Protein AF-A0A183GHA7-F1 (afdb_monomer_lite)

Structure (mmCIF, N/CA/C/O backbone):
data_AF-A0A183GHA7-F1
#
_entry.id   AF-A0A183GHA7-F1
#
loop_
_atom_site.group_PDB
_atom_site.id
_atom_site.type_symbol
_atom_site.label_atom_id
_atom_site.label_alt_id
_atom_site.label_comp_id
_atom_site.label_asym_id
_atom_site.label_entity_id
_atom_site.label_seq_id
_atom_site.pdbx_PDB_ins_code
_atom_site.Cartn_x
_atom_site.Cartn_y
_atom_site.Cartn_z
_atom_site.occupancy
_atom_site.B_iso_or_equiv
_atom_site.auth_seq_id
_atom_site.auth_comp_id
_atom_site.auth_asym_id
_atom_site.auth_atom_id
_atom_site.pdbx_PDB_model_num
ATOM 1 N N . MET A 1 1 ? 22.225 11.022 0.324 1.00 29.55 1 MET A N 1
ATOM 2 C CA . MET A 1 1 ? 21.666 10.322 -0.852 1.00 29.55 1 MET A CA 1
ATOM 3 C C . MET A 1 1 ? 20.162 10.207 -0.678 1.00 29.55 1 MET A C 1
ATOM 5 O O . MET A 1 1 ? 19.724 9.489 0.216 1.00 29.55 1 MET A O 1
ATOM 9 N N . SER A 1 2 ? 19.392 10.961 -1.467 1.00 39.44 2 SER A N 1
ATOM 10 C CA . SER A 1 2 ? 17.965 10.680 -1.672 1.00 39.44 2 SER A CA 1
ATOM 11 C C . SER A 1 2 ? 17.873 9.242 -2.184 1.00 39.44 2 SER A C 1
ATOM 13 O O . SER A 1 2 ? 18.475 8.928 -3.210 1.00 39.44 2 SER A O 1
ATOM 15 N N . ARG A 1 3 ? 17.261 8.328 -1.424 1.00 60.47 3 ARG A N 1
ATOM 16 C CA . ARG A 1 3 ? 17.029 6.968 -1.920 1.00 60.47 3 ARG A CA 1
ATOM 17 C C . ARG A 1 3 ? 15.854 7.067 -2.882 1.00 60.47 3 ARG A C 1
ATOM 19 O O . ARG A 1 3 ? 14.726 7.249 -2.432 1.00 60.47 3 ARG A O 1
ATOM 26 N N . ALA A 1 4 ? 16.143 7.017 -4.179 1.00 73.19 4 ALA A N 1
ATOM 27 C CA . ALA A 1 4 ? 15.114 6.910 -5.200 1.00 73.19 4 ALA A CA 1
ATOM 28 C C . ALA A 1 4 ? 14.209 5.703 -4.900 1.00 73.19 4 ALA A C 1
ATOM 30 O O . ALA A 1 4 ? 14.679 4.673 -4.406 1.00 73.19 4 ALA A O 1
ATOM 31 N N . VAL A 1 5 ? 12.915 5.833 -5.178 1.00 81.94 5 VAL A N 1
ATOM 32 C CA . VAL A 1 5 ? 11.964 4.725 -5.076 1.00 81.94 5 VAL A CA 1
ATOM 33 C C . VAL A 1 5 ? 12.335 3.664 -6.101 1.00 81.94 5 VAL A C 1
ATOM 35 O O . VAL A 1 5 ? 12.443 3.947 -7.290 1.00 81.94 5 VAL A O 1
ATOM 38 N N . ASN A 1 6 ? 12.531 2.434 -5.639 1.00 88.12 6 ASN A N 1
ATOM 39 C CA . ASN A 1 6 ? 12.797 1.297 -6.505 1.00 88.12 6 ASN A CA 1
ATOM 40 C C . ASN A 1 6 ? 11.478 0.604 -6.871 1.00 88.12 6 ASN A C 1
ATOM 42 O O . ASN A 1 6 ? 10.935 -0.155 -6.065 1.00 88.12 6 ASN A O 1
ATOM 46 N N . CYS A 1 7 ? 10.977 0.847 -8.085 1.00 89.69 7 CYS A N 1
ATOM 47 C CA . CYS A 1 7 ? 9.709 0.285 -8.556 1.00 89.69 7 CYS A CA 1
ATOM 48 C C . CYS A 1 7 ? 9.769 -1.242 -8.742 1.00 89.69 7 CYS A C 1
ATOM 50 O O . CYS A 1 7 ? 8.772 -1.919 -8.502 1.00 89.69 7 CYS A O 1
ATOM 52 N N . ALA A 1 8 ? 10.936 -1.811 -9.071 1.00 90.19 8 ALA A N 1
ATOM 53 C CA . ALA A 1 8 ? 11.118 -3.266 -9.110 1.00 90.19 8 ALA A CA 1
ATOM 54 C C . ALA A 1 8 ? 11.034 -3.880 -7.701 1.00 90.19 8 ALA A C 1
ATOM 56 O O . ALA A 1 8 ? 10.485 -4.965 -7.512 1.00 90.19 8 ALA A O 1
ATOM 57 N N . GLY A 1 9 ? 11.535 -3.158 -6.692 1.00 90.12 9 GLY A N 1
ATOM 58 C CA . GLY A 1 9 ? 11.396 -3.534 -5.285 1.00 90.12 9 GLY A CA 1
ATOM 59 C C . GLY A 1 9 ? 9.939 -3.503 -4.824 1.00 90.12 9 GLY A C 1
ATOM 60 O O . GLY A 1 9 ? 9.479 -4.453 -4.194 1.00 90.12 9 GLY A O 1
ATOM 61 N N . LEU A 1 10 ? 9.192 -2.456 -5.196 1.00 91.06 10 LEU A N 1
ATOM 62 C CA . LEU A 1 10 ? 7.752 -2.364 -4.937 1.00 91.06 10 LEU A CA 1
ATOM 63 C C . LEU A 1 10 ? 6.991 -3.539 -5.568 1.00 91.06 10 LEU A C 1
ATOM 65 O O . LEU A 1 10 ? 6.222 -4.204 -4.881 1.00 91.06 10 LEU A O 1
ATOM 69 N N . MET A 1 11 ? 7.254 -3.836 -6.843 1.00 92.38 11 MET A N 1
ATOM 70 C CA . MET A 1 11 ? 6.656 -4.977 -7.540 1.00 92.38 11 MET A CA 1
ATOM 71 C C . MET A 1 11 ? 6.937 -6.300 -6.817 1.00 92.38 11 MET A C 1
ATOM 73 O O . MET A 1 11 ? 6.040 -7.124 -6.667 1.00 92.38 11 MET A O 1
ATOM 77 N N . ALA A 1 12 ? 8.162 -6.510 -6.331 1.00 91.88 12 ALA A N 1
ATOM 78 C CA . ALA A 1 12 ? 8.516 -7.721 -5.596 1.00 91.88 12 ALA A CA 1
ATOM 79 C C . ALA A 1 12 ? 7.799 -7.831 -4.236 1.00 91.88 12 ALA A C 1
ATOM 81 O O . ALA A 1 12 ? 7.431 -8.936 -3.840 1.00 91.88 12 ALA A O 1
ATOM 82 N N . VAL A 1 13 ? 7.546 -6.713 -3.548 1.00 91.88 13 VAL A N 1
ATOM 83 C CA . VAL A 1 13 ? 6.729 -6.684 -2.320 1.00 91.88 13 VAL A CA 1
ATOM 84 C C . VAL A 1 13 ? 5.259 -6.974 -2.623 1.00 91.88 13 VAL A C 1
ATOM 86 O O . VAL A 1 13 ? 4.655 -7.805 -1.950 1.00 91.88 13 VAL A O 1
ATOM 89 N N . ILE A 1 14 ? 4.696 -6.354 -3.663 1.00 93.38 14 ILE A N 1
ATOM 90 C CA . ILE A 1 14 ? 3.329 -6.640 -4.125 1.00 93.38 14 ILE A CA 1
ATOM 91 C C . ILE A 1 14 ? 3.199 -8.130 -4.459 1.00 93.38 14 ILE A C 1
ATOM 93 O O . ILE A 1 14 ? 2.309 -8.804 -3.950 1.00 93.38 14 ILE A O 1
ATOM 97 N N . ARG A 1 15 ? 4.148 -8.685 -5.221 1.00 92.81 15 ARG A N 1
ATOM 98 C CA . ARG A 1 15 ? 4.197 -10.119 -5.526 1.00 92.81 15 ARG A CA 1
ATOM 99 C C . ARG A 1 15 ? 4.273 -10.970 -4.256 1.00 92.81 15 ARG A C 1
ATOM 101 O O . ARG A 1 15 ? 3.583 -11.978 -4.184 1.00 92.81 15 ARG A O 1
ATOM 108 N N . TRP A 1 16 ? 5.082 -10.585 -3.265 1.00 92.19 16 TRP A N 1
ATOM 109 C CA . TRP A 1 16 ? 5.206 -11.308 -1.991 1.00 92.19 16 TRP A CA 1
ATOM 110 C C . TRP A 1 16 ? 3.866 -11.444 -1.257 1.00 92.19 16 TRP A C 1
ATOM 112 O O . TRP A 1 16 ? 3.608 -12.499 -0.672 1.00 92.19 16 TRP A O 1
ATOM 122 N N . LEU A 1 17 ? 3.041 -10.393 -1.309 1.00 91.19 17 LEU A N 1
ATOM 123 C CA . LEU A 1 17 ? 1.699 -10.344 -0.726 1.00 91.19 17 LEU A CA 1
ATOM 124 C C . LEU A 1 17 ? 0.705 -11.180 -1.542 1.00 91.19 17 LEU A C 1
ATOM 126 O O . LEU A 1 17 ? 0.030 -12.039 -0.977 1.00 91.19 17 LEU A O 1
ATOM 130 N N . LEU A 1 18 ? 0.676 -10.995 -2.864 1.00 91.00 18 LEU A N 1
ATOM 131 C CA . LEU A 1 18 ? -0.260 -11.688 -3.755 1.00 91.00 18 LEU A CA 1
ATOM 132 C C . LEU A 1 18 ? -0.101 -13.213 -3.712 1.00 91.00 18 LEU A C 1
ATOM 134 O O . LEU A 1 18 ? -1.092 -13.923 -3.615 1.00 91.00 18 LEU A O 1
ATOM 138 N N . VAL A 1 19 ? 1.131 -13.740 -3.714 1.00 91.88 19 VAL A N 1
ATOM 139 C CA . VAL A 1 19 ? 1.368 -15.204 -3.646 1.00 91.88 19 VAL A CA 1
ATOM 140 C C . VAL A 1 19 ? 1.026 -15.825 -2.285 1.00 91.88 19 VAL A C 1
ATOM 142 O O . VAL A 1 19 ? 1.154 -17.033 -2.112 1.00 91.88 19 VAL A O 1
ATOM 145 N N . ARG A 1 20 ? 0.653 -15.001 -1.301 1.00 87.44 20 ARG A N 1
ATOM 146 C CA . ARG A 1 20 ? 0.141 -15.403 0.019 1.00 87.44 20 ARG A CA 1
ATOM 147 C C . ARG A 1 20 ? -1.343 -15.059 0.173 1.00 87.44 20 ARG A C 1
ATOM 149 O O . ARG A 1 20 ? -1.846 -15.006 1.295 1.00 87.44 20 ARG A O 1
ATOM 156 N N . ASP A 1 21 ? -2.011 -14.805 -0.950 1.00 85.62 21 ASP A N 1
ATOM 157 C CA . ASP A 1 21 ? -3.434 -14.501 -1.063 1.00 85.62 21 ASP A CA 1
ATOM 158 C C . ASP A 1 21 ? -3.860 -13.206 -0.341 1.00 85.62 21 ASP A C 1
ATOM 160 O O . ASP A 1 21 ? -5.001 -13.076 0.110 1.00 85.62 21 ASP A O 1
ATOM 164 N N . PHE A 1 22 ? -2.958 -12.229 -0.197 1.00 85.88 22 PHE A N 1
ATOM 165 C CA . PHE A 1 22 ? -3.330 -10.889 0.263 1.00 85.88 22 PHE A CA 1
ATOM 166 C C . PHE A 1 22 ? -3.767 -10.009 -0.905 1.00 85.88 22 PHE A C 1
ATOM 168 O O . PHE A 1 22 ? -3.004 -9.800 -1.848 1.00 85.88 22 PHE A O 1
ATOM 175 N N . ASP A 1 23 ? -4.941 -9.396 -0.767 1.00 88.31 23 ASP A N 1
ATOM 176 C CA . ASP A 1 23 ? -5.326 -8.241 -1.572 1.00 88.31 23 ASP A CA 1
ATOM 177 C C . ASP A 1 23 ? -4.432 -7.053 -1.213 1.00 88.31 23 ASP A C 1
ATOM 179 O O . ASP A 1 23 ? -4.319 -6.688 -0.037 1.00 88.31 23 ASP A O 1
ATOM 183 N N . VAL A 1 24 ? -3.830 -6.417 -2.216 1.00 90.56 24 VAL A N 1
ATOM 184 C CA . VAL A 1 24 ? -2.943 -5.269 -2.014 1.00 90.56 24 VAL A CA 1
ATOM 185 C C . VAL A 1 24 ? -3.193 -4.164 -3.031 1.00 90.56 24 VAL A C 1
ATOM 187 O O . VAL A 1 24 ? -3.347 -4.427 -4.220 1.00 90.56 24 VAL A O 1
ATOM 190 N N . VAL A 1 25 ? -3.167 -2.917 -2.555 1.00 92.56 25 VAL A N 1
ATOM 191 C CA . VAL A 1 25 ? -3.071 -1.717 -3.396 1.00 92.56 25 VAL A CA 1
ATOM 192 C C . VAL A 1 25 ? -1.985 -0.804 -2.830 1.00 92.56 25 VAL A C 1
ATOM 194 O O . VAL A 1 25 ? -1.973 -0.502 -1.634 1.00 92.56 25 VAL A O 1
ATOM 197 N N . ALA A 1 26 ? -1.059 -0.367 -3.680 1.00 92.69 26 ALA A N 1
ATOM 198 C CA . ALA A 1 26 ? 0.005 0.563 -3.325 1.00 92.69 26 ALA A CA 1
ATOM 199 C C . ALA A 1 26 ? -0.322 1.992 -3.780 1.00 92.69 26 ALA A C 1
ATOM 201 O O . ALA A 1 26 ? -0.661 2.224 -4.937 1.00 92.69 26 ALA A O 1
ATOM 202 N N . PHE A 1 27 ? -0.162 2.961 -2.882 1.00 91.00 27 PHE A N 1
ATOM 203 C CA . PHE A 1 27 ? -0.383 4.376 -3.160 1.00 91.00 27 PHE A CA 1
ATOM 204 C C . PHE A 1 27 ? 0.937 5.111 -3.348 1.00 91.00 27 PHE A C 1
ATOM 206 O O . PHE A 1 27 ? 1.859 4.992 -2.533 1.00 91.00 27 PHE A O 1
ATOM 213 N N . LEU A 1 28 ? 1.011 5.879 -4.434 1.00 88.06 28 LEU A N 1
ATOM 214 C CA . LEU A 1 28 ? 2.139 6.748 -4.751 1.00 88.06 28 LEU A CA 1
ATOM 215 C C . LEU A 1 28 ? 1.637 8.142 -5.137 1.00 88.06 28 LEU A C 1
ATOM 217 O O . LEU A 1 28 ? 0.669 8.251 -5.876 1.00 88.06 28 LEU A O 1
ATOM 221 N N . PRO A 1 29 ? 2.313 9.224 -4.740 1.00 87.00 29 PRO A N 1
ATOM 222 C CA . PRO A 1 29 ? 2.069 10.545 -5.308 1.00 87.00 29 PRO A CA 1
ATOM 223 C C . PRO A 1 29 ? 2.153 10.557 -6.846 1.00 87.00 29 PRO A C 1
ATOM 225 O O . PRO A 1 29 ? 3.091 10.014 -7.430 1.00 87.00 29 PRO A O 1
ATOM 228 N N . VAL A 1 30 ? 1.238 11.259 -7.523 1.00 85.50 30 VAL A N 1
ATOM 229 C CA . VAL A 1 30 ? 1.199 11.344 -9.002 1.00 85.50 30 VAL A CA 1
ATOM 230 C C . VAL A 1 30 ? 2.490 11.889 -9.627 1.00 85.50 30 VAL A C 1
ATOM 232 O O . VAL A 1 30 ? 2.779 11.623 -10.787 1.00 85.50 30 VAL A O 1
ATOM 235 N N . VAL A 1 31 ? 3.334 12.587 -8.857 1.00 82.88 31 VAL A N 1
ATOM 236 C CA . VAL A 1 31 ? 4.660 13.038 -9.320 1.00 82.88 31 VAL A CA 1
ATOM 237 C C . VAL A 1 31 ? 5.582 11.888 -9.736 1.00 82.88 31 VAL A C 1
ATOM 239 O O . VAL A 1 31 ? 6.519 12.116 -10.496 1.00 82.88 31 VAL A O 1
ATOM 242 N N . TYR A 1 32 ? 5.351 10.665 -9.250 1.00 83.94 32 TYR A N 1
ATOM 243 C CA . TYR A 1 32 ? 6.084 9.474 -9.685 1.00 83.94 32 TYR A CA 1
ATOM 244 C C . TYR A 1 32 ? 5.649 8.972 -11.063 1.00 83.94 32 TYR A C 1
ATOM 246 O O . TYR A 1 32 ? 6.436 8.300 -11.724 1.00 83.94 32 TYR A O 1
ATOM 254 N N . ASN A 1 33 ? 4.458 9.356 -11.531 1.00 83.38 33 ASN A N 1
ATOM 255 C CA . ASN A 1 33 ? 3.978 9.089 -12.885 1.00 83.38 33 ASN A CA 1
ATOM 256 C C . ASN A 1 33 ? 4.505 10.136 -13.884 1.00 83.38 33 ASN A C 1
ATOM 258 O O . ASN A 1 33 ? 3.758 10.760 -14.635 1.00 83.38 33 ASN A O 1
ATOM 262 N N . ASN A 1 34 ? 5.806 10.416 -13.827 1.00 79.25 34 ASN A N 1
ATOM 263 C CA . ASN A 1 34 ? 6.462 11.373 -14.707 1.00 79.25 34 ASN A CA 1
ATOM 264 C C . ASN A 1 34 ? 7.829 10.823 -15.121 1.00 79.25 34 ASN A C 1
ATOM 266 O O . ASN A 1 34 ? 8.682 10.564 -14.272 1.00 79.25 34 ASN A O 1
ATOM 270 N N . SER A 1 35 ? 8.053 10.695 -16.430 1.00 69.19 35 SER A N 1
ATOM 271 C CA . SER A 1 35 ? 9.304 10.207 -17.025 1.00 69.19 35 SER A CA 1
ATOM 272 C C . SER A 1 35 ? 10.534 11.044 -16.657 1.00 69.19 35 SER A C 1
ATOM 274 O O . SER A 1 35 ? 11.655 10.549 -16.733 1.00 69.19 35 SER A O 1
ATOM 276 N N . HIS A 1 36 ? 10.342 12.293 -16.231 1.00 72.00 36 HIS A N 1
ATOM 277 C CA . HIS A 1 36 ? 11.405 13.193 -15.780 1.00 72.00 36 HIS A CA 1
ATOM 278 C C . HIS A 1 36 ? 11.623 13.172 -14.257 1.00 72.00 36 HIS A C 1
ATOM 280 O O . HIS A 1 36 ? 12.399 13.973 -13.733 1.00 72.00 36 HIS A O 1
ATOM 286 N N . ASN A 1 37 ? 10.950 12.285 -13.516 1.00 75.19 37 ASN A N 1
ATOM 287 C CA . ASN A 1 37 ? 11.170 12.142 -12.082 1.00 75.19 37 ASN A CA 1
ATOM 288 C C . ASN A 1 37 ? 12.370 11.228 -11.793 1.00 75.19 37 ASN A C 1
ATOM 290 O O . ASN A 1 37 ? 12.263 10.005 -11.766 1.00 75.19 37 ASN A O 1
ATOM 294 N N . PHE A 1 38 ? 13.508 11.841 -11.477 1.00 73.88 38 PHE A N 1
ATOM 295 C CA . PHE A 1 38 ? 14.738 11.132 -11.109 1.00 73.88 38 PHE A CA 1
ATOM 296 C C . PHE A 1 38 ? 14.735 10.561 -9.679 1.00 73.88 38 PHE A C 1
ATOM 298 O O . PHE A 1 38 ? 15.716 9.952 -9.254 1.00 73.88 38 PHE A O 1
ATOM 305 N N . ASN A 1 39 ? 13.651 10.743 -8.915 1.00 81.75 39 ASN A N 1
ATOM 306 C CA . ASN A 1 39 ? 13.501 10.159 -7.583 1.00 81.75 39 ASN A CA 1
ATOM 307 C C . ASN A 1 39 ? 12.851 8.768 -7.599 1.00 81.75 39 ASN A C 1
ATOM 309 O O . ASN A 1 39 ? 12.498 8.258 -6.532 1.00 81.75 39 ASN A O 1
ATOM 313 N N . ALA A 1 40 ? 12.701 8.146 -8.768 1.00 85.25 40 ALA A N 1
ATOM 314 C CA . ALA A 1 40 ? 12.332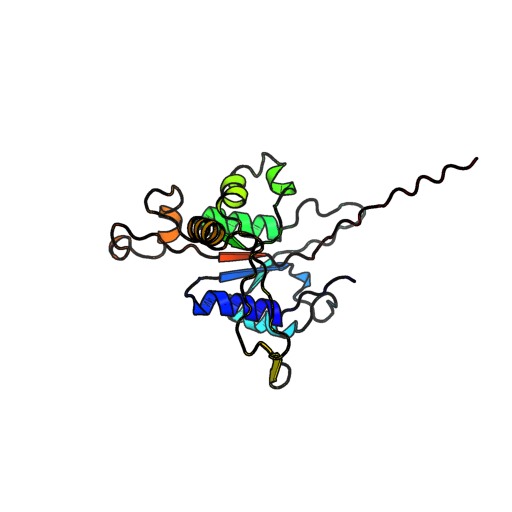 6.746 -8.906 1.00 85.25 40 ALA A CA 1
ATOM 315 C C . ALA A 1 40 ? 13.149 6.059 -10.007 1.00 85.25 40 ALA A C 1
ATOM 317 O O . ALA A 1 40 ? 13.594 6.690 -10.962 1.00 85.25 40 ALA A O 1
ATOM 318 N N . VAL A 1 41 ? 13.357 4.754 -9.853 1.00 87.69 41 VAL A N 1
ATOM 319 C CA . VAL A 1 41 ? 14.047 3.891 -10.819 1.00 87.69 41 VAL A CA 1
ATOM 320 C C . VAL A 1 41 ? 13.113 2.775 -11.269 1.00 87.69 41 VAL A C 1
ATOM 322 O O . VAL A 1 41 ? 12.307 2.281 -10.480 1.00 87.69 41 VAL A O 1
ATOM 325 N N . HIS A 1 42 ? 13.235 2.369 -12.536 1.00 88.25 42 HIS A N 1
ATOM 326 C CA . HIS A 1 42 ? 12.336 1.405 -13.190 1.00 88.25 42 HIS A CA 1
ATOM 327 C C . HIS A 1 42 ? 10.868 1.878 -13.254 1.00 88.25 42 HIS A C 1
ATOM 329 O O . HIS A 1 42 ? 9.943 1.085 -13.118 1.00 88.25 42 HIS A O 1
ATOM 335 N N . VAL A 1 43 ? 10.658 3.182 -13.481 1.00 89.12 43 VAL A N 1
ATOM 336 C CA . VAL A 1 43 ? 9.336 3.848 -13.477 1.00 89.12 43 VAL A CA 1
ATOM 337 C C . VAL A 1 43 ? 8.342 3.238 -14.471 1.00 89.12 43 VAL A C 1
ATOM 339 O O . VAL A 1 43 ? 7.151 3.222 -14.189 1.00 89.12 43 VAL A O 1
ATOM 342 N N . HIS A 1 44 ? 8.811 2.660 -15.582 1.00 87.88 44 HIS A N 1
ATOM 343 C CA . HIS A 1 44 ? 7.958 1.964 -16.560 1.00 87.88 44 HIS A CA 1
ATOM 344 C C . HIS A 1 44 ? 7.125 0.822 -15.944 1.00 87.88 44 HIS A C 1
ATOM 346 O O . HIS A 1 44 ? 6.072 0.477 -16.473 1.00 87.88 44 HIS A O 1
ATOM 352 N N . LEU A 1 45 ? 7.569 0.244 -14.819 1.00 91.31 45 LEU A N 1
ATOM 353 C CA . LEU A 1 45 ? 6.806 -0.770 -14.091 1.00 91.31 45 LEU A CA 1
ATOM 354 C C . LEU A 1 45 ? 5.549 -0.189 -13.436 1.00 91.31 45 LEU A C 1
ATOM 356 O O . LEU A 1 45 ? 4.579 -0.918 -13.260 1.00 91.31 45 LEU A O 1
ATOM 360 N N . LEU A 1 46 ? 5.539 1.102 -13.085 1.00 91.38 46 LEU A N 1
ATOM 361 C CA . LEU A 1 46 ? 4.379 1.726 -12.448 1.00 91.38 46 LEU A CA 1
ATOM 362 C C . LEU A 1 46 ? 3.167 1.754 -13.377 1.00 91.38 46 LEU A C 1
ATOM 364 O O . LEU A 1 46 ? 2.074 1.485 -12.903 1.00 91.38 46 LEU A O 1
ATOM 368 N N . THR A 1 47 ? 3.357 1.993 -14.679 1.00 90.38 47 THR A N 1
ATOM 369 C CA . THR A 1 47 ? 2.266 1.959 -15.668 1.00 90.38 47 THR A CA 1
ATOM 370 C C . THR A 1 47 ? 1.607 0.581 -15.710 1.00 90.38 47 THR A C 1
ATOM 372 O O . THR A 1 47 ? 0.396 0.471 -15.576 1.00 90.38 47 THR A O 1
ATOM 375 N N . LYS A 1 48 ? 2.410 -0.489 -15.778 1.00 92.00 48 LYS A N 1
ATOM 376 C CA . LYS A 1 48 ? 1.898 -1.869 -15.761 1.00 92.00 48 LYS A CA 1
ATOM 377 C C . LYS A 1 48 ? 1.176 -2.199 -14.450 1.00 92.00 48 LYS A C 1
ATOM 379 O O . LYS A 1 48 ? 0.149 -2.866 -14.453 1.00 92.00 48 LYS A O 1
ATOM 384 N N . LEU A 1 49 ? 1.717 -1.755 -13.313 1.00 93.94 49 LEU A N 1
ATOM 385 C CA . LEU A 1 49 ? 1.100 -1.981 -12.002 1.00 93.94 49 LEU A CA 1
ATOM 386 C C . LEU A 1 49 ? -0.201 -1.183 -11.822 1.00 93.94 49 LEU A C 1
ATOM 388 O O . LEU A 1 49 ? -1.113 -1.670 -11.158 1.00 93.94 49 LEU A O 1
ATOM 392 N N . GLU A 1 50 ? -0.290 0.015 -12.399 1.00 94.00 50 GLU A N 1
ATOM 393 C CA . GLU A 1 50 ? -1.505 0.835 -12.421 1.00 94.00 50 GLU A CA 1
ATOM 394 C C . GLU A 1 50 ? -2.597 0.185 -13.280 1.00 94.00 50 GLU A C 1
ATOM 396 O O . GLU A 1 50 ? -3.722 0.036 -12.810 1.00 94.00 50 GLU A O 1
ATOM 401 N N . GLU A 1 51 ? -2.262 -0.292 -14.484 1.00 93.69 51 GLU A N 1
ATOM 402 C CA . GLU A 1 51 ? -3.192 -1.017 -15.370 1.00 93.69 51 GLU A CA 1
ATOM 403 C C . GLU A 1 51 ? -3.779 -2.275 -14.708 1.00 93.69 51 GLU A C 1
ATOM 405 O O . GLU A 1 51 ? -4.937 -2.622 -14.936 1.00 93.69 51 GLU A O 1
ATOM 410 N N . LEU A 1 52 ? -2.998 -2.939 -13.851 1.00 94.06 52 LEU A N 1
ATOM 411 C CA . LEU A 1 52 ? -3.430 -4.100 -13.066 1.00 94.06 52 LEU A CA 1
ATOM 412 C C . LEU A 1 52 ? -4.200 -3.731 -11.784 1.00 94.06 52 LEU A C 1
ATOM 414 O O . LEU A 1 52 ? -4.602 -4.625 -11.041 1.00 94.06 52 LEU A O 1
ATOM 418 N N . GLY A 1 53 ? -4.376 -2.441 -11.480 1.00 92.75 53 GLY A N 1
ATOM 419 C CA . GLY A 1 53 ? -5.032 -1.969 -10.255 1.00 92.75 53 GLY A CA 1
ATOM 420 C C . GLY A 1 53 ? -4.227 -2.202 -8.969 1.00 92.75 53 GLY A C 1
ATOM 421 O O . GLY A 1 53 ? -4.770 -2.086 -7.872 1.00 92.75 53 GLY A O 1
ATOM 422 N N . LEU A 1 54 ? -2.935 -2.530 -9.082 1.00 94.19 54 LEU A N 1
ATOM 423 C CA . LEU A 1 54 ? -2.036 -2.805 -7.953 1.00 94.19 54 LEU A CA 1
ATOM 424 C C . LEU A 1 54 ? -1.356 -1.536 -7.428 1.00 94.19 54 LEU A C 1
ATOM 426 O O . LEU A 1 54 ? -0.906 -1.499 -6.282 1.00 94.19 54 LEU A O 1
ATOM 430 N N . VAL A 1 55 ? -1.270 -0.501 -8.263 1.00 93.31 55 VAL A N 1
ATOM 431 C CA . VAL A 1 55 ? -0.792 0.837 -7.906 1.00 93.31 55 VAL A CA 1
ATOM 432 C C . VAL A 1 55 ? -1.881 1.859 -8.211 1.00 93.31 55 VAL A C 1
ATOM 434 O O . VAL A 1 55 ? -2.572 1.770 -9.217 1.00 93.31 55 VAL A O 1
ATOM 437 N N . THR A 1 56 ? -2.034 2.852 -7.343 1.00 91.56 56 THR A N 1
ATOM 438 C CA . THR A 1 56 ? -2.912 4.002 -7.562 1.00 91.56 56 THR A CA 1
ATOM 439 C C . THR A 1 56 ? -2.162 5.285 -7.244 1.00 91.56 56 THR A C 1
ATOM 441 O O . THR A 1 56 ? -1.511 5.400 -6.200 1.00 91.56 56 THR A O 1
ATOM 444 N N . PHE A 1 57 ? -2.271 6.273 -8.132 1.00 88.31 57 PHE A N 1
ATOM 445 C CA . PHE A 1 57 ? -1.656 7.571 -7.906 1.00 88.31 57 PHE A CA 1
ATOM 446 C C . PHE A 1 57 ? -2.555 8.504 -7.097 1.00 88.31 57 PHE A C 1
ATOM 448 O O . PHE A 1 57 ? -3.715 8.731 -7.437 1.00 88.31 57 PHE A O 1
ATOM 455 N N . THR A 1 58 ? -2.005 9.093 -6.038 1.00 86.88 58 THR A N 1
ATOM 456 C CA . THR A 1 58 ? -2.686 10.112 -5.239 1.00 86.88 58 THR A CA 1
ATOM 457 C C . THR A 1 58 ? -2.371 11.511 -5.767 1.00 86.88 58 THR A C 1
ATOM 459 O O . THR A 1 58 ? -1.256 11.770 -6.243 1.00 86.88 58 THR A O 1
ATOM 462 N N . PRO A 1 59 ? -3.324 12.458 -5.692 1.00 82.62 59 PRO A N 1
ATOM 463 C CA . PRO A 1 59 ? -3.055 13.841 -6.055 1.00 82.62 59 PRO A CA 1
ATOM 464 C C . PRO A 1 59 ? -1.892 14.409 -5.237 1.00 82.62 59 PRO A C 1
ATOM 466 O O . PRO A 1 59 ? -1.878 14.334 -4.009 1.00 82.62 59 PRO A O 1
ATOM 469 N N . ALA A 1 60 ? -0.935 15.035 -5.917 1.00 72.31 60 ALA A N 1
ATOM 470 C CA . ALA A 1 60 ? 0.187 15.712 -5.283 1.00 72.31 60 ALA A CA 1
ATOM 471 C C . ALA A 1 60 ? 0.085 17.221 -5.518 1.00 72.31 60 ALA A C 1
ATOM 473 O O . ALA A 1 60 ? -0.212 17.676 -6.623 1.00 72.31 60 ALA A O 1
ATOM 474 N N . ARG A 1 61 ? 0.368 18.014 -4.482 1.00 63.88 61 ARG A N 1
ATOM 475 C CA . ARG A 1 61 ? 0.520 19.467 -4.602 1.00 63.88 61 ARG A CA 1
ATOM 476 C C . ARG A 1 61 ? 1.976 19.839 -4.383 1.00 63.88 61 ARG A C 1
ATOM 478 O O . ARG A 1 61 ? 2.528 19.569 -3.321 1.00 63.88 61 ARG A O 1
ATOM 485 N N . THR A 1 62 ? 2.582 20.522 -5.346 1.00 57.91 62 THR A N 1
ATOM 486 C CA . THR A 1 62 ? 3.827 21.250 -5.091 1.00 57.91 62 THR A CA 1
ATOM 487 C C . THR A 1 62 ? 3.498 22.422 -4.169 1.00 57.91 62 THR A C 1
ATOM 489 O O . THR A 1 62 ? 2.595 23.208 -4.467 1.00 57.91 62 THR A O 1
ATOM 492 N N . GLY A 1 63 ? 4.197 22.545 -3.039 1.00 57.56 63 GLY A N 1
ATOM 493 C CA . GLY A 1 63 ? 4.078 23.732 -2.195 1.00 57.56 63 GLY A CA 1
ATOM 494 C C . GLY A 1 63 ? 4.426 24.973 -3.020 1.00 57.56 63 GLY A C 1
ATOM 495 O O . GLY A 1 63 ? 5.548 25.095 -3.503 1.00 57.56 63 GLY A O 1
ATOM 496 N N . ARG A 1 64 ? 3.465 25.876 -3.240 1.00 45.47 64 ARG A N 1
ATOM 497 C CA . ARG A 1 64 ? 3.759 27.210 -3.784 1.00 45.47 64 ARG A CA 1
ATOM 498 C C . ARG A 1 64 ? 4.214 28.108 -2.631 1.00 45.47 64 ARG A C 1
ATOM 500 O O . ARG A 1 64 ? 3.453 28.315 -1.685 1.00 45.47 64 ARG A O 1
ATOM 507 N N . GLY A 1 65 ? 5.422 28.663 -2.736 1.00 64.50 65 GLY A N 1
ATOM 508 C CA . GLY A 1 65 ? 6.007 29.561 -1.730 1.00 64.50 65 GLY A CA 1
ATOM 509 C C . GLY A 1 65 ? 6.461 28.833 -0.458 1.00 64.50 65 GLY A C 1
ATOM 510 O O . GLY A 1 65 ? 6.891 27.687 -0.515 1.00 64.50 65 GLY A O 1
ATOM 511 N N . GLU A 1 66 ? 6.345 29.484 0.703 1.00 54.47 66 GLU A N 1
ATOM 512 C CA . GLU A 1 66 ? 6.765 28.934 2.009 1.00 54.47 66 GLU A CA 1
ATOM 513 C C . GLU A 1 66 ? 5.777 27.926 2.627 1.00 54.47 66 GLU A C 1
ATOM 515 O O . GLU A 1 66 ? 6.039 27.349 3.687 1.00 54.47 66 GLU A O 1
ATOM 520 N N . ARG A 1 67 ? 4.626 27.683 1.986 1.00 50.22 67 ARG A N 1
ATOM 521 C CA . ARG A 1 67 ? 3.639 26.717 2.484 1.00 50.22 67 ARG A CA 1
ATOM 522 C C . ARG A 1 67 ? 4.142 25.297 2.250 1.00 50.22 67 ARG A C 1
ATOM 524 O O . ARG A 1 67 ? 4.004 24.745 1.159 1.00 50.22 67 ARG A O 1
ATOM 531 N N . LYS A 1 68 ? 4.689 24.688 3.303 1.00 51.91 68 LYS A N 1
ATOM 532 C CA . LYS A 1 68 ? 4.878 23.235 3.364 1.00 51.91 68 LYS A CA 1
ATOM 533 C C . LYS A 1 68 ? 3.519 22.561 3.177 1.00 51.91 68 LYS A C 1
ATOM 535 O O . LYS A 1 68 ? 2.532 23.003 3.765 1.00 51.91 68 LYS A O 1
ATOM 540 N N . ALA A 1 69 ? 3.473 21.490 2.387 1.00 56.81 69 ALA A N 1
ATOM 541 C CA . ALA A 1 69 ? 2.372 20.543 2.491 1.00 56.81 69 ALA A CA 1
ATOM 542 C C . ALA A 1 69 ? 2.357 20.060 3.949 1.00 56.81 69 ALA A C 1
ATOM 544 O O . ALA A 1 69 ? 3.340 19.493 4.421 1.00 56.81 69 ALA A O 1
ATOM 545 N N . PHE A 1 70 ? 1.322 20.439 4.700 1.00 53.06 70 PHE A N 1
ATOM 546 C CA . PHE A 1 70 ? 1.283 20.222 6.149 1.00 53.06 70 PHE A CA 1
ATOM 547 C C . PHE A 1 70 ? 1.042 18.746 6.497 1.00 53.06 70 PHE A C 1
ATOM 549 O O . PHE A 1 70 ? 1.413 18.320 7.584 1.00 53.06 70 PHE A O 1
ATOM 556 N N . ILE A 1 71 ? 0.447 17.999 5.560 1.00 57.47 71 ILE A N 1
ATOM 557 C CA . ILE A 1 71 ? 0.152 16.563 5.609 1.00 57.47 71 ILE A CA 1
ATOM 558 C C . ILE A 1 71 ? 0.297 16.044 4.176 1.00 57.47 71 ILE A C 1
ATOM 560 O O . ILE A 1 71 ? -0.134 16.729 3.236 1.00 57.47 71 ILE A O 1
ATOM 564 N N . ASN A 1 72 ? 0.914 14.880 3.988 1.00 67.56 72 ASN A N 1
ATOM 565 C CA . ASN A 1 72 ? 0.953 14.260 2.669 1.00 67.56 72 ASN A CA 1
ATOM 566 C C . ASN A 1 72 ? -0.412 13.611 2.378 1.00 67.56 72 ASN A C 1
ATOM 568 O O . ASN A 1 72 ? -1.013 12.965 3.234 1.00 67.56 72 ASN A O 1
ATOM 572 N N . TYR A 1 73 ? -0.958 13.839 1.181 1.00 72.25 73 TYR A N 1
ATOM 573 C CA . TYR A 1 73 ? -2.295 13.339 0.844 1.00 72.25 73 TYR A CA 1
ATOM 574 C C . TYR A 1 73 ? -2.333 11.809 0.773 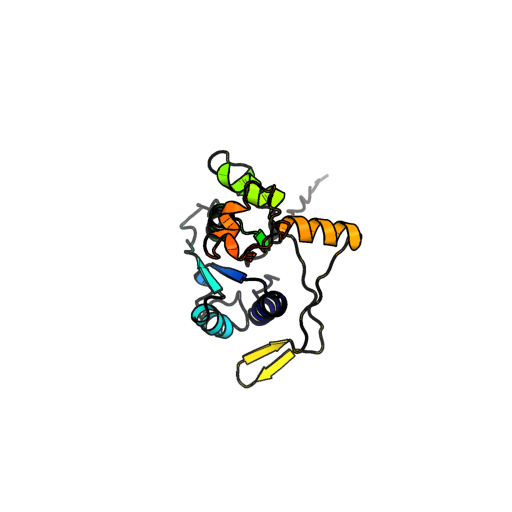1.00 72.25 73 TYR A C 1
ATOM 576 O O . TYR A 1 73 ? -3.342 11.221 1.128 1.00 72.25 73 TYR A O 1
ATOM 584 N N . ASP A 1 74 ? -1.252 11.155 0.361 1.00 80.62 74 ASP A N 1
ATOM 585 C CA . ASP A 1 74 ? -1.120 9.694 0.386 1.00 80.62 74 ASP A CA 1
ATOM 586 C C . ASP A 1 74 ? -1.361 9.086 1.775 1.00 80.62 74 ASP A C 1
ATOM 588 O O . ASP A 1 74 ? -2.128 8.128 1.879 1.00 80.62 74 ASP A O 1
ATOM 592 N N . ASP A 1 75 ? -0.812 9.682 2.834 1.00 87.88 75 ASP A N 1
ATOM 593 C CA . ASP A 1 75 ? -1.026 9.236 4.215 1.00 87.88 75 ASP A CA 1
ATOM 594 C C . ASP A 1 75 ? -2.517 9.315 4.627 1.00 87.88 75 ASP A C 1
ATOM 596 O O . ASP A 1 75 ? -3.054 8.410 5.274 1.00 87.88 75 ASP A O 1
ATOM 600 N N . LEU A 1 76 ? -3.239 10.360 4.202 1.00 88.81 76 LEU A N 1
ATOM 601 C CA . LEU A 1 76 ? -4.687 10.473 4.443 1.00 88.81 76 LEU A CA 1
ATOM 602 C C . LEU A 1 76 ? -5.504 9.515 3.566 1.00 88.81 76 LEU A C 1
ATOM 604 O O . LEU A 1 76 ? -6.474 8.923 4.036 1.00 88.81 76 LEU A O 1
ATOM 608 N N . TYR A 1 77 ? -5.121 9.331 2.302 1.00 89.12 77 TYR A N 1
ATOM 609 C CA . TYR A 1 77 ? -5.814 8.418 1.390 1.00 89.12 77 TYR A CA 1
ATOM 610 C C . TYR A 1 77 ? -5.724 6.973 1.886 1.00 89.12 77 TYR A C 1
ATOM 612 O O . TYR A 1 77 ? -6.742 6.278 1.938 1.00 89.12 77 TYR A O 1
ATOM 620 N N . VAL A 1 78 ? -4.532 6.531 2.303 1.00 91.19 78 VAL A N 1
ATOM 621 C CA . VAL A 1 78 ? -4.337 5.159 2.784 1.00 91.19 78 VAL A CA 1
ATOM 622 C C . VAL A 1 78 ? -5.133 4.893 4.060 1.00 91.19 78 VAL A C 1
ATOM 624 O O . VAL A 1 78 ? -5.774 3.850 4.189 1.00 91.19 78 VAL A O 1
ATOM 627 N N . THR A 1 79 ? -5.123 5.844 4.998 1.00 92.31 79 THR A N 1
ATOM 628 C CA . THR A 1 79 ? -5.777 5.679 6.299 1.00 92.31 79 THR A CA 1
ATOM 629 C C . THR A 1 79 ? -7.292 5.719 6.149 1.00 92.31 79 THR A C 1
ATOM 631 O O . THR A 1 79 ? -7.981 4.903 6.759 1.00 92.31 79 THR A O 1
ATOM 634 N N . THR A 1 80 ? -7.804 6.565 5.250 1.00 91.88 80 THR A N 1
ATOM 635 C CA . THR A 1 80 ? -9.227 6.611 4.887 1.00 91.88 80 THR A CA 1
ATOM 636 C C . THR A 1 80 ? -9.705 5.277 4.312 1.00 91.88 80 THR A C 1
ATOM 638 O O . THR A 1 80 ? -10.735 4.753 4.738 1.00 91.88 80 THR A O 1
ATOM 641 N N . LEU A 1 81 ? -8.977 4.701 3.349 1.00 91.31 81 LEU A N 1
ATOM 642 C CA . LEU A 1 81 ? -9.374 3.436 2.722 1.00 91.31 81 LEU A CA 1
ATOM 643 C C . LEU A 1 81 ? -9.282 2.256 3.688 1.00 91.31 81 LEU A C 1
ATOM 645 O O . LEU A 1 81 ? -10.192 1.427 3.730 1.00 91.31 81 LEU A O 1
ATOM 649 N N . ALA A 1 82 ? -8.229 2.203 4.501 1.00 91.50 82 ALA A N 1
ATOM 650 C CA . ALA A 1 82 ? -8.111 1.203 5.550 1.00 91.50 82 ALA A CA 1
ATOM 651 C C . ALA A 1 82 ? -9.271 1.301 6.557 1.00 91.50 82 ALA A C 1
ATOM 653 O O . ALA A 1 82 ? -9.907 0.288 6.832 1.00 91.50 82 ALA A O 1
ATOM 654 N N . ALA A 1 83 ? -9.629 2.503 7.021 1.00 91.19 83 ALA A N 1
ATOM 655 C CA . ALA A 1 83 ? -10.732 2.701 7.969 1.00 91.19 83 ALA A CA 1
ATOM 656 C C . ALA A 1 83 ? -12.109 2.368 7.375 1.00 91.19 83 ALA A C 1
ATOM 658 O O . ALA A 1 83 ? -12.990 1.841 8.061 1.00 91.19 83 ALA A O 1
ATOM 659 N N . ARG A 1 84 ? -12.304 2.666 6.086 1.00 89.69 84 ARG A N 1
ATOM 660 C CA . ARG A 1 84 ? -13.556 2.390 5.374 1.00 89.69 84 ARG A CA 1
ATOM 661 C C . ARG A 1 84 ? -13.765 0.899 5.122 1.00 89.69 84 ARG A C 1
ATOM 663 O O . ARG A 1 84 ? -14.892 0.429 5.218 1.00 89.69 84 ARG A O 1
ATOM 670 N N . HIS A 1 85 ? -12.700 0.172 4.792 1.00 86.81 85 HIS A N 1
ATOM 671 C CA . HIS A 1 85 ? -12.776 -1.221 4.341 1.00 86.81 85 HIS A CA 1
ATOM 672 C C . HIS A 1 85 ? -12.285 -2.240 5.381 1.00 86.81 85 HIS A C 1
ATOM 674 O O . HIS A 1 85 ? -12.085 -3.401 5.038 1.00 86.81 85 HIS A O 1
ATOM 680 N N . GLY A 1 86 ? -12.040 -1.820 6.628 1.00 87.19 86 GLY A N 1
ATOM 681 C CA . GLY A 1 86 ? -11.474 -2.693 7.664 1.00 87.19 86 GLY A CA 1
ATOM 682 C C . GLY A 1 86 ? -10.089 -3.241 7.294 1.00 87.19 86 GLY A C 1
ATOM 683 O O . GLY A 1 86 ? -9.748 -4.361 7.656 1.00 87.19 86 GLY A O 1
ATOM 684 N N . GLY A 1 87 ? -9.316 -2.485 6.509 1.00 89.69 87 GLY A N 1
ATOM 685 C CA . GLY A 1 87 ? -8.003 -2.877 5.999 1.00 89.69 87 GLY A CA 1
ATOM 686 C C . GLY A 1 87 ? -6.852 -2.626 6.973 1.00 89.69 87 GLY A C 1
ATOM 687 O O . GLY A 1 87 ? -7.018 -2.033 8.040 1.00 89.69 87 GLY A O 1
ATOM 688 N N . CYS A 1 88 ? -5.647 -3.020 6.562 1.00 91.94 88 CYS A N 1
ATOM 689 C CA . CYS A 1 88 ? -4.405 -2.690 7.258 1.00 91.94 88 CYS A CA 1
ATOM 690 C C . CYS A 1 88 ? -3.488 -1.822 6.393 1.00 91.94 88 CYS A C 1
ATOM 692 O O . CYS A 1 88 ? -3.594 -1.803 5.167 1.00 91.94 88 CYS A O 1
ATOM 694 N N . VAL A 1 89 ? -2.584 -1.085 7.040 1.00 93.06 89 VAL A N 1
ATOM 695 C CA . VAL A 1 89 ? -1.622 -0.209 6.365 1.00 93.06 89 VAL A CA 1
ATOM 696 C C . VAL A 1 89 ? -0.225 -0.790 6.516 1.00 93.06 89 VAL A C 1
ATOM 698 O O . VAL A 1 89 ? 0.236 -1.001 7.632 1.00 93.06 89 VAL A O 1
ATOM 701 N N . LEU A 1 90 ? 0.481 -1.016 5.414 1.00 91.56 90 LEU A N 1
ATOM 702 C CA . LEU A 1 90 ? 1.898 -1.376 5.426 1.00 91.56 90 LEU A CA 1
ATOM 703 C C . LEU A 1 90 ? 2.714 -0.104 5.191 1.00 91.56 90 LEU A C 1
ATOM 705 O O . LEU A 1 90 ? 2.773 0.409 4.072 1.00 91.56 90 LEU A O 1
ATOM 709 N N . SER A 1 91 ? 3.325 0.416 6.255 1.00 88.81 91 SER A N 1
ATOM 710 C CA . SER A 1 91 ? 4.142 1.628 6.203 1.00 88.81 91 SER A CA 1
ATOM 711 C C . SER A 1 91 ? 5.167 1.656 7.335 1.00 88.81 91 SER A C 1
ATOM 713 O O . SER A 1 91 ? 4.899 1.251 8.467 1.00 88.81 91 SER A O 1
ATOM 715 N N . GLY A 1 92 ? 6.356 2.179 7.029 1.00 86.00 92 GLY A N 1
ATOM 716 C CA . GLY A 1 92 ? 7.349 2.529 8.046 1.00 86.00 92 GLY A CA 1
ATOM 717 C C . GLY A 1 92 ? 7.035 3.849 8.765 1.00 86.00 92 GLY A C 1
ATOM 718 O O . GLY A 1 92 ? 7.651 4.144 9.792 1.00 86.00 92 GLY A O 1
ATOM 719 N N . ASP A 1 93 ? 6.100 4.649 8.240 1.00 86.44 93 ASP A N 1
ATOM 720 C CA . ASP A 1 93 ? 5.631 5.871 8.889 1.00 86.44 93 ASP A CA 1
ATOM 721 C C . ASP A 1 93 ? 4.748 5.547 10.103 1.00 86.44 93 ASP A C 1
ATOM 723 O O . ASP A 1 93 ? 4.084 4.514 10.173 1.00 86.44 93 ASP A O 1
ATOM 727 N N . LYS A 1 94 ? 4.771 6.436 11.094 1.00 89.44 94 LYS A N 1
ATOM 728 C CA . LYS A 1 94 ? 3.936 6.365 12.297 1.00 89.44 94 LYS A CA 1
ATOM 729 C C . LYS A 1 94 ? 2.780 7.363 12.266 1.00 89.44 94 LYS A C 1
ATOM 731 O O . LYS A 1 94 ? 2.069 7.440 13.263 1.00 89.44 94 LYS A O 1
ATOM 736 N N . PHE A 1 95 ? 2.622 8.131 11.183 1.00 90.94 95 PHE A N 1
ATOM 737 C CA . PHE A 1 95 ? 1.504 9.056 10.961 1.00 90.94 95 PHE A CA 1
ATOM 738 C C . PHE A 1 95 ? 1.304 10.037 12.129 1.00 90.94 95 PHE A C 1
ATOM 740 O O . PHE A 1 95 ? 0.187 10.314 12.567 1.00 90.94 95 PHE A O 1
ATOM 747 N N . LYS A 1 96 ? 2.412 10.519 12.713 1.00 90.75 96 LYS A N 1
ATOM 748 C CA . LYS A 1 96 ? 2.388 11.340 13.941 1.00 90.75 96 LYS A CA 1
ATOM 749 C C . LYS A 1 96 ? 1.677 12.676 13.741 1.00 90.75 96 LYS A C 1
ATOM 751 O O . LYS A 1 96 ? 1.131 13.226 14.688 1.00 90.75 96 LYS A O 1
ATOM 756 N N . ASP A 1 97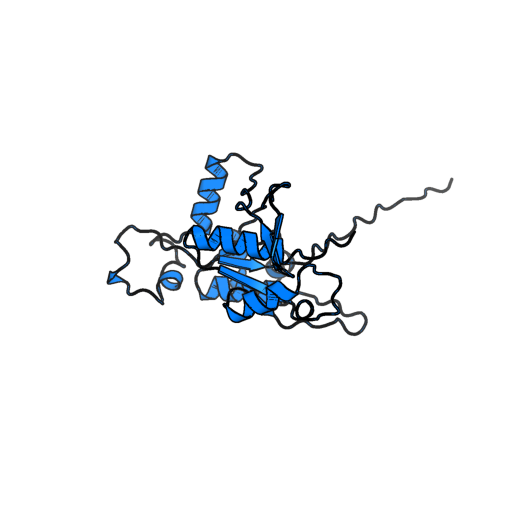 ? 1.750 13.209 12.533 1.00 88.06 97 ASP A N 1
ATOM 757 C CA . ASP A 1 97 ? 1.070 14.419 12.088 1.00 88.06 97 ASP A CA 1
ATOM 758 C C . ASP A 1 97 ? -0.451 14.242 12.022 1.00 88.06 97 ASP A C 1
ATOM 760 O O . ASP A 1 97 ? -1.171 15.146 12.449 1.00 88.06 97 ASP A O 1
ATOM 764 N N . ILE A 1 98 ? -0.929 13.078 11.566 1.00 91.12 98 ILE A N 1
ATOM 765 C CA . ILE A 1 98 ? -2.352 12.715 11.606 1.00 91.12 98 ILE A CA 1
ATOM 766 C C . ILE A 1 98 ? -2.793 12.520 13.061 1.00 91.12 98 ILE A C 1
ATOM 768 O O . ILE A 1 98 ? -3.739 13.166 13.499 1.00 91.12 98 ILE A O 1
ATOM 772 N N . LEU A 1 99 ? -2.052 11.722 13.842 1.00 93.19 99 LEU A N 1
ATOM 773 C CA . LEU A 1 99 ? -2.370 11.430 15.250 1.00 93.19 99 LEU A CA 1
ATOM 774 C C . LEU A 1 99 ? -2.411 12.670 16.157 1.00 93.19 99 LEU A C 1
ATOM 776 O O . LEU A 1 99 ? -3.077 12.664 17.192 1.00 93.19 99 LEU A O 1
ATOM 780 N N . ALA A 1 100 ? -1.669 13.723 15.811 1.00 91.75 100 ALA A N 1
ATOM 781 C CA . ALA A 1 100 ? -1.626 14.961 16.584 1.00 91.75 100 ALA A CA 1
ATOM 782 C C . ALA A 1 100 ? -2.859 15.860 16.373 1.00 91.75 100 ALA A C 1
ATOM 784 O O . ALA A 1 100 ? -3.022 16.841 17.099 1.00 91.75 100 ALA A O 1
ATOM 785 N N . GLN A 1 101 ? -3.709 15.569 15.384 1.00 90.69 101 GLN A N 1
ATOM 786 C CA . GLN A 1 101 ? -4.833 16.416 14.991 1.00 90.69 101 GLN A CA 1
ATOM 787 C C . GLN A 1 101 ? -6.163 15.727 15.297 1.00 90.69 101 GLN A C 1
ATOM 789 O O . GLN A 1 101 ? -6.518 14.720 14.693 1.00 90.69 101 GLN A O 1
ATOM 794 N N . SER A 1 102 ? -6.948 16.314 16.204 1.00 91.44 102 SER A N 1
ATOM 795 C CA . SER A 1 102 ? -8.242 15.760 16.634 1.00 91.44 102 SER A CA 1
ATOM 796 C C . SER A 1 102 ? -9.263 15.617 15.502 1.00 91.44 102 SER A C 1
ATOM 798 O O . SER A 1 102 ? -10.096 14.710 15.541 1.00 91.44 102 SER A O 1
ATOM 800 N N . THR A 1 103 ? -9.174 16.461 14.471 1.00 93.19 103 THR A N 1
ATOM 801 C CA . THR A 1 103 ? -9.982 16.373 13.246 1.00 93.19 103 THR A CA 1
ATOM 802 C C . THR A 1 103 ? -9.817 15.051 12.495 1.00 93.19 103 THR A C 1
ATOM 804 O O . THR A 1 103 ? -10.705 14.709 11.727 1.00 93.19 103 THR A O 1
ATOM 807 N N . TYR A 1 104 ? -8.740 14.295 12.730 1.00 92.88 104 TYR A N 1
ATOM 808 C CA . TYR A 1 104 ? -8.491 12.985 12.114 1.00 92.88 104 TYR A CA 1
ATOM 809 C C . TYR A 1 104 ? -8.630 11.815 13.094 1.00 92.88 104 TYR A C 1
ATOM 811 O O . TYR A 1 104 ? -8.132 10.716 12.840 1.00 92.88 104 TYR A O 1
ATOM 819 N N . SER A 1 105 ? -9.323 12.035 14.214 1.00 93.75 105 SER A N 1
ATOM 820 C CA . SER A 1 105 ? -9.535 11.023 15.257 1.00 93.75 105 SER A CA 1
ATOM 821 C C . SER A 1 105 ? -10.175 9.729 14.744 1.00 93.75 105 SER A C 1
ATOM 823 O O . SER A 1 105 ? -9.868 8.659 15.266 1.00 93.75 105 SER A O 1
ATOM 825 N N . GLU A 1 106 ? -10.974 9.794 13.675 1.00 92.81 106 GLU A N 1
ATOM 826 C CA . GLU A 1 106 ? -11.543 8.619 13.001 1.00 92.81 106 GLU A CA 1
ATOM 827 C C . GLU A 1 106 ? -10.481 7.660 12.423 1.00 92.81 106 GLU A C 1
ATOM 829 O O . GLU A 1 106 ? -10.724 6.458 12.328 1.00 92.81 106 GLU A O 1
ATOM 834 N N . PHE A 1 107 ? -9.277 8.144 12.097 1.00 93.88 107 PHE A N 1
ATOM 835 C CA . PHE A 1 107 ? -8.193 7.326 11.536 1.00 93.88 107 PHE A CA 1
ATOM 836 C C . PHE A 1 107 ? -7.262 6.740 12.603 1.00 93.88 107 PHE A C 1
ATOM 838 O O . PHE A 1 107 ? -6.474 5.835 12.314 1.00 93.88 107 PHE A O 1
ATOM 845 N N . HIS A 1 108 ? -7.342 7.222 13.847 1.00 94.62 108 HIS A N 1
ATOM 846 C CA . HIS A 1 108 ? -6.452 6.789 14.926 1.00 94.62 108 HIS A CA 1
ATOM 847 C C . HIS A 1 108 ? -6.506 5.271 15.186 1.00 94.62 108 HIS A C 1
ATOM 849 O O . HIS A 1 108 ? -5.431 4.679 15.322 1.00 94.62 108 HIS A O 1
ATOM 855 N N . PRO A 1 109 ? -7.680 4.600 15.205 1.00 92.44 109 PRO A N 1
ATOM 856 C CA . PRO A 1 109 ? -7.739 3.154 15.421 1.00 92.44 109 PRO A CA 1
ATOM 857 C C . PRO A 1 109 ? -6.955 2.364 14.370 1.00 92.44 109 PRO A C 1
ATOM 859 O O . PRO A 1 109 ? -6.203 1.456 14.719 1.00 92.44 109 PRO A O 1
ATOM 862 N N . VAL A 1 110 ? -7.054 2.745 13.093 1.00 92.31 110 VAL A N 1
ATOM 863 C CA . VAL A 1 110 ? -6.280 2.119 12.012 1.00 92.31 110 VAL A CA 1
ATOM 864 C C . VAL A 1 110 ? -4.790 2.370 12.200 1.00 92.31 110 VAL A C 1
ATOM 866 O O . VAL A 1 110 ? -3.991 1.435 12.139 1.00 92.31 110 VAL A O 1
ATOM 869 N N . ILE A 1 111 ? -4.401 3.616 12.472 1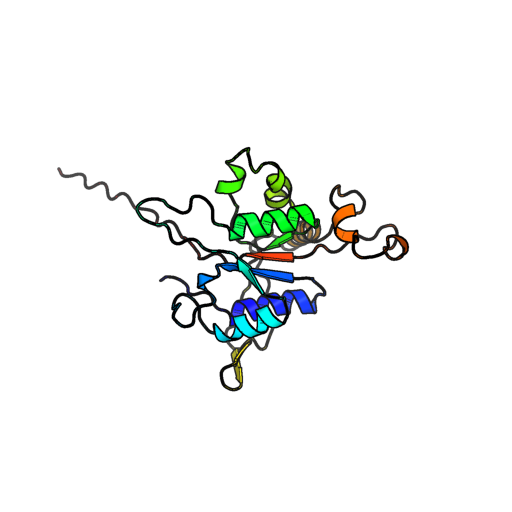.00 93.50 111 ILE A N 1
ATOM 870 C CA . ILE A 1 111 ? -2.990 3.972 12.634 1.00 93.50 111 ILE A CA 1
ATOM 871 C C . ILE A 1 111 ? -2.355 3.155 13.769 1.00 93.50 111 ILE A C 1
ATOM 873 O O . ILE A 1 111 ? -1.284 2.574 13.589 1.00 93.50 111 ILE A O 1
ATOM 877 N N . ILE A 1 112 ? -3.032 3.049 14.912 1.00 92.00 112 ILE A N 1
ATOM 878 C CA . ILE A 1 112 ? -2.509 2.382 16.109 1.00 92.00 112 ILE A CA 1
ATOM 879 C C . ILE A 1 112 ? -2.573 0.853 15.951 1.00 92.00 112 ILE A C 1
ATOM 881 O O . ILE A 1 112 ? -1.562 0.151 16.094 1.00 92.00 112 ILE A O 1
ATOM 885 N N . ASN A 1 113 ? -3.740 0.326 15.583 1.00 89.62 113 ASN A N 1
ATOM 886 C CA . ASN A 1 113 ? -4.026 -1.106 15.675 1.00 89.62 113 ASN A CA 1
ATOM 887 C C . ASN A 1 113 ? -3.782 -1.857 14.364 1.00 89.62 113 ASN A C 1
ATOM 889 O O . ASN A 1 113 ? -3.511 -3.050 14.402 1.00 89.62 113 ASN A O 1
ATOM 893 N N . ARG A 1 114 ? -3.806 -1.181 13.210 1.00 90.19 114 ARG A N 1
ATOM 894 C CA . ARG A 1 114 ? -3.757 -1.810 11.876 1.00 90.19 114 ARG A CA 1
ATOM 895 C C . ARG A 1 114 ? -2.581 -1.359 11.003 1.00 90.19 114 ARG A C 1
ATOM 897 O O . ARG A 1 114 ? -2.456 -1.828 9.877 1.00 90.19 114 ARG A O 1
ATOM 904 N N . THR A 1 115 ? -1.677 -0.514 11.504 1.00 92.00 115 THR A N 1
ATOM 905 C CA . THR A 1 115 ? -0.422 -0.197 10.795 1.00 92.00 115 THR A CA 1
ATOM 906 C C . THR A 1 115 ? 0.679 -1.203 11.110 1.00 92.00 115 THR A C 1
ATOM 908 O O . THR A 1 115 ? 0.998 -1.458 12.279 1.00 92.00 115 THR A O 1
ATOM 911 N N . LEU A 1 116 ? 1.299 -1.728 10.060 1.00 89.62 116 LEU A N 1
ATOM 912 C CA . LEU A 1 116 ? 2.399 -2.676 10.076 1.00 89.62 116 LEU A CA 1
ATOM 913 C C . LEU A 1 116 ? 3.678 -2.046 9.536 1.00 89.62 116 LEU A C 1
ATOM 915 O O . LEU A 1 116 ? 3.780 -1.687 8.365 1.00 89.62 116 LEU A O 1
ATOM 919 N N . ASP A 1 117 ? 4.677 -1.984 10.411 1.00 86.69 117 ASP A N 1
ATOM 920 C CA . ASP A 1 117 ? 6.044 -1.617 10.061 1.00 86.69 117 ASP A CA 1
ATOM 921 C C . ASP A 1 117 ? 6.813 -2.883 9.700 1.00 86.69 117 ASP A C 1
ATOM 923 O O . ASP A 1 117 ? 7.362 -3.576 10.559 1.00 86.69 117 ASP A O 1
ATOM 927 N N . VAL A 1 118 ? 6.768 -3.213 8.414 1.00 82.00 118 VAL A N 1
ATOM 928 C CA . VAL A 1 118 ? 7.470 -4.356 7.837 1.00 82.00 118 VAL A CA 1
ATOM 929 C C . VAL A 1 118 ? 8.654 -3.871 7.020 1.00 82.00 118 VAL A C 1
ATOM 931 O O . VAL A 1 118 ? 8.575 -2.884 6.286 1.00 82.00 118 VAL A O 1
ATOM 934 N N . LYS A 1 119 ? 9.772 -4.587 7.124 1.00 84.50 119 LYS A N 1
ATOM 935 C CA . LYS A 1 119 ? 10.944 -4.344 6.286 1.00 84.50 119 LYS A CA 1
ATOM 936 C C . LYS A 1 119 ? 11.221 -5.571 5.454 1.00 84.50 119 LYS A C 1
ATOM 938 O O . LYS A 1 119 ? 11.239 -6.682 5.967 1.00 84.50 119 LYS A O 1
ATOM 943 N N . PHE A 1 120 ? 11.476 -5.344 4.179 1.00 86.50 120 PHE A N 1
ATOM 944 C CA . PHE A 1 120 ? 11.832 -6.392 3.242 1.00 86.50 120 PHE A CA 1
ATOM 945 C C . PHE A 1 120 ? 13.334 -6.359 2.989 1.00 86.50 120 PHE A C 1
ATOM 947 O O . PHE A 1 120 ? 13.908 -5.302 2.708 1.00 86.50 120 PHE A O 1
ATOM 954 N N . ARG A 1 121 ? 13.977 -7.519 3.103 1.00 86.94 121 ARG A N 1
ATOM 955 C CA . ARG A 1 121 ? 15.358 -7.732 2.688 1.00 86.94 121 ARG A CA 1
ATOM 956 C C . ARG A 1 121 ? 15.340 -8.369 1.305 1.00 86.94 121 ARG A C 1
ATOM 958 O O . ARG A 1 121 ? 14.869 -9.487 1.127 1.00 86.94 121 ARG A O 1
ATOM 965 N N . PHE A 1 122 ? 15.866 -7.640 0.330 1.00 84.94 122 PHE A N 1
ATOM 966 C CA . PHE A 1 122 ? 16.039 -8.140 -1.028 1.00 84.94 122 PHE A CA 1
ATOM 967 C C . PHE A 1 122 ? 17.352 -8.910 -1.112 1.00 84.94 122 PHE A C 1
ATOM 969 O O . PHE A 1 122 ? 18.393 -8.400 -0.689 1.00 84.94 122 PHE A O 1
ATOM 976 N N . LEU A 1 123 ? 17.301 -10.129 -1.641 1.00 78.44 123 LEU A N 1
ATOM 977 C CA . LEU A 1 123 ? 18.483 -10.966 -1.780 1.00 78.44 123 LEU A CA 1
ATOM 978 C C . LEU A 1 123 ? 19.334 -10.467 -2.972 1.00 78.44 123 LEU A C 1
ATOM 980 O O . LEU A 1 123 ? 18.804 -10.264 -4.066 1.00 78.44 123 LEU A O 1
ATOM 984 N N . PRO A 1 124 ? 20.642 -10.204 -2.778 1.00 61.75 124 PRO A N 1
ATOM 985 C CA . PRO A 1 124 ? 21.468 -9.437 -3.720 1.00 61.75 124 PRO A CA 1
ATOM 986 C C . PRO A 1 124 ? 21.872 -10.152 -5.026 1.00 61.75 124 PRO A C 1
ATOM 988 O O . PRO A 1 124 ? 22.517 -9.525 -5.862 1.00 61.75 124 PRO A O 1
ATOM 991 N N . HIS A 1 125 ? 21.497 -11.416 -5.255 1.00 55.84 125 HIS A N 1
ATOM 992 C CA . HIS A 1 125 ? 21.967 -12.203 -6.415 1.00 55.84 125 HIS A CA 1
ATOM 993 C C . HIS A 1 125 ? 20.877 -12.593 -7.421 1.00 55.84 125 HIS A C 1
ATOM 995 O O . HIS A 1 125 ? 21.023 -13.549 -8.175 1.00 55.84 125 HIS A O 1
ATOM 1001 N N . GLU A 1 126 ? 19.775 -11.848 -7.450 1.00 68.19 126 GLU A N 1
ATOM 1002 C CA . GLU A 1 126 ? 18.540 -12.354 -8.048 1.00 68.19 126 GLU A CA 1
ATOM 1003 C C . GLU A 1 126 ? 17.825 -11.390 -8.989 1.00 68.19 126 GLU A C 1
ATOM 1005 O O . GLU A 1 126 ? 16.703 -11.666 -9.394 1.00 68.19 126 GLU A O 1
ATOM 1010 N N . VAL A 1 127 ? 18.434 -10.272 -9.377 1.00 82.56 127 VAL A N 1
ATOM 1011 C CA . VAL A 1 127 ? 17.790 -9.381 -10.346 1.00 82.56 127 VAL A CA 1
ATOM 1012 C C . VAL A 1 127 ? 17.908 -9.974 -11.753 1.00 82.56 127 VAL A C 1
ATOM 1014 O O . VAL A 1 127 ? 19.004 -10.257 -12.233 1.00 82.56 127 VAL A O 1
ATOM 1017 N N . VAL A 1 128 ? 16.770 -10.180 -12.409 1.00 86.81 128 VAL A N 1
ATOM 1018 C CA . VAL A 1 128 ? 16.655 -10.664 -13.786 1.00 86.81 128 VAL A CA 1
ATOM 1019 C C . VAL A 1 128 ? 16.183 -9.517 -14.668 1.00 86.81 128 VAL A C 1
ATOM 1021 O O . VAL A 1 128 ? 15.282 -8.762 -14.298 1.00 86.81 128 VAL A O 1
ATOM 1024 N N . HIS A 1 129 ? 16.799 -9.411 -15.842 1.00 89.19 129 HIS A N 1
ATOM 1025 C CA . HIS A 1 129 ? 16.450 -8.441 -16.868 1.00 89.19 129 HIS A CA 1
ATOM 1026 C C . HIS A 1 129 ? 15.772 -9.151 -18.041 1.00 89.19 129 HIS A C 1
ATOM 1028 O O . HIS A 1 129 ? 16.291 -10.149 -18.544 1.00 89.19 129 HIS A O 1
ATOM 1034 N N . HIS A 1 130 ? 14.634 -8.627 -18.491 1.00 87.69 130 HIS A N 1
ATOM 1035 C CA . HIS A 1 130 ? 13.966 -9.068 -19.713 1.00 87.69 130 HIS A CA 1
ATOM 1036 C C . HIS A 1 130 ? 13.602 -7.843 -20.556 1.00 87.69 130 HIS A C 1
ATOM 1038 O O . HIS A 1 130 ? 12.619 -7.152 -20.293 1.00 87.69 130 HIS A O 1
ATOM 1044 N N . GLY A 1 131 ? 14.442 -7.525 -21.544 1.00 88.56 131 GLY A N 1
ATOM 1045 C CA . GLY A 1 131 ? 14.353 -6.247 -22.249 1.00 88.56 131 GLY A CA 1
ATOM 1046 C C . GLY A 1 131 ? 14.577 -5.079 -21.284 1.00 88.56 131 GLY A C 1
ATOM 1047 O O . GLY A 1 131 ? 15.627 -4.993 -20.648 1.00 88.56 131 GLY A O 1
ATOM 1048 N N . VAL A 1 132 ? 13.585 -4.192 -21.169 1.00 85.50 132 VAL A N 1
ATOM 1049 C CA . VAL A 1 132 ? 13.613 -3.060 -20.224 1.00 85.50 132 VAL A CA 1
ATOM 1050 C C . VAL A 1 132 ? 13.138 -3.433 -18.817 1.00 85.50 132 VAL A C 1
ATOM 1052 O O . VAL A 1 132 ? 13.422 -2.693 -17.874 1.00 85.50 132 VAL A O 1
ATOM 1055 N N . ASP A 1 133 ? 12.447 -4.568 -18.673 1.00 85.06 133 ASP A N 1
ATOM 1056 C CA . ASP A 1 133 ? 11.853 -4.997 -17.410 1.00 85.06 133 ASP A CA 1
ATOM 1057 C C . ASP A 1 133 ? 12.907 -5.571 -16.459 1.00 85.06 133 ASP A C 1
ATOM 1059 O O . ASP A 1 133 ? 13.838 -6.274 -16.867 1.00 85.06 133 ASP A O 1
ATOM 1063 N N . VAL A 1 134 ? 12.727 -5.288 -15.168 1.00 88.06 134 VAL A N 1
ATOM 1064 C CA . VAL A 1 134 ? 13.632 -5.693 -14.087 1.00 88.06 134 VAL A CA 1
ATOM 1065 C C . VAL A 1 134 ? 12.822 -6.299 -12.947 1.00 88.06 134 VAL A C 1
ATOM 1067 O O . VAL A 1 134 ? 11.893 -5.670 -12.444 1.00 88.06 134 VAL A O 1
ATOM 1070 N N . PHE A 1 135 ? 13.176 -7.508 -12.513 1.00 87.06 135 PHE A N 1
ATOM 1071 C CA . PHE A 1 135 ? 12.476 -8.204 -11.430 1.00 87.06 135 PHE A CA 1
ATOM 1072 C C . PHE A 1 135 ? 13.418 -9.020 -10.549 1.00 87.06 135 PHE A C 1
ATOM 1074 O O . PHE A 1 135 ? 14.475 -9.460 -10.984 1.00 87.06 135 PHE A O 1
ATOM 1081 N N . TYR A 1 136 ? 13.015 -9.240 -9.298 1.00 87.56 136 TYR A N 1
ATOM 1082 C CA . TYR A 1 136 ? 13.717 -10.123 -8.367 1.00 87.56 136 TYR A CA 1
ATOM 1083 C C . TYR A 1 136 ? 13.259 -11.574 -8.579 1.00 87.56 136 TYR A C 1
ATOM 1085 O O . TYR A 1 136 ? 12.056 -11.849 -8.640 1.00 87.56 136 TYR A O 1
ATOM 1093 N N . ARG A 1 137 ? 14.216 -12.498 -8.709 1.00 86.31 137 ARG A N 1
ATOM 1094 C CA . ARG A 1 137 ? 14.000 -13.928 -8.952 1.00 86.31 137 ARG A CA 1
ATOM 1095 C C . ARG A 1 137 ? 13.285 -14.567 -7.767 1.00 86.31 137 ARG A C 1
ATOM 1097 O O . ARG A 1 137 ? 12.196 -15.115 -7.966 1.00 86.31 137 ARG A O 1
ATOM 1104 N N . ALA A 1 138 ? 13.839 -14.472 -6.558 1.00 87.12 138 ALA A N 1
ATOM 1105 C CA . ALA A 1 138 ? 13.117 -14.868 -5.361 1.00 87.12 138 ALA A CA 1
ATOM 1106 C C . ALA A 1 138 ? 12.362 -13.694 -4.746 1.00 87.12 138 ALA A C 1
ATOM 1108 O O . ALA A 1 138 ? 12.540 -12.512 -5.058 1.00 87.12 138 ALA A O 1
ATOM 1109 N N . LEU A 1 139 ? 11.433 -14.080 -3.882 1.00 88.00 139 LEU A N 1
ATOM 1110 C CA . LEU A 1 139 ? 10.654 -13.158 -3.084 1.00 88.00 139 LEU A CA 1
ATOM 1111 C C . LEU A 1 139 ? 11.554 -12.554 -1.997 1.00 88.00 139 LEU A C 1
ATOM 1113 O O . LEU A 1 139 ? 12.420 -13.255 -1.473 1.00 88.00 139 LEU A O 1
ATOM 1117 N N . PRO A 1 140 ? 11.348 -11.282 -1.622 1.00 88.50 140 PRO A N 1
ATOM 1118 C CA . PRO A 1 140 ? 12.100 -10.695 -0.527 1.00 88.50 140 PRO A CA 1
ATOM 1119 C C . PRO A 1 140 ? 11.806 -11.413 0.796 1.00 88.50 140 PRO A C 1
ATOM 1121 O O . PRO A 1 140 ? 10.702 -11.911 1.027 1.00 88.50 140 PRO A O 1
ATOM 1124 N N . GLU A 1 141 ? 12.777 -11.410 1.701 1.00 87.50 141 GLU A N 1
ATOM 1125 C CA . GLU A 1 141 ? 12.574 -11.902 3.061 1.00 87.50 141 GLU A CA 1
ATOM 1126 C C . GLU A 1 141 ? 11.912 -10.819 3.913 1.00 87.50 141 GLU A C 1
ATOM 1128 O O . GLU A 1 141 ? 12.323 -9.654 3.889 1.00 87.50 141 GLU A O 1
ATOM 1133 N N . LEU A 1 142 ? 10.912 -11.202 4.707 1.00 85.50 142 LEU A N 1
ATOM 1134 C CA . LEU A 1 142 ? 10.407 -10.337 5.765 1.00 85.50 142 LEU A CA 1
ATOM 1135 C C . LEU A 1 142 ? 11.457 -10.277 6.881 1.00 85.50 142 LEU A C 1
ATOM 1137 O O . LEU A 1 142 ? 11.796 -11.292 7.484 1.00 85.50 142 LEU A O 1
ATOM 1141 N N . PHE A 1 143 ? 11.979 -9.085 7.149 1.00 81.00 143 PHE A N 1
ATOM 1142 C CA . PHE A 1 143 ? 13.011 -8.861 8.147 1.00 81.00 143 PHE A CA 1
ATOM 1143 C C . PHE A 1 143 ? 12.411 -8.334 9.451 1.00 81.00 143 PHE A C 1
ATOM 1145 O O . PHE A 1 143 ? 11.864 -7.229 9.504 1.00 81.00 143 PHE A O 1
ATOM 1152 N N . ILE A 1 144 ? 12.553 -9.128 10.509 1.00 75.31 144 ILE A N 1
ATOM 1153 C CA . ILE A 1 144 ? 12.036 -8.858 11.850 1.00 75.31 144 ILE A CA 1
ATOM 1154 C C . ILE A 1 144 ? 13.231 -8.716 12.803 1.00 75.31 144 ILE A C 1
ATOM 1156 O O . ILE A 1 144 ? 14.101 -9.579 12.833 1.00 75.31 144 ILE A O 1
ATOM 1160 N N . TYR A 1 145 ? 13.291 -7.614 13.558 1.00 67.69 145 TYR A N 1
ATOM 1161 C CA . TYR A 1 145 ? 14.353 -7.363 14.553 1.00 67.69 145 TYR A CA 1
ATOM 1162 C C . TYR A 1 145 ? 14.037 -7.918 15.949 1.00 67.69 145 TYR A C 1
ATOM 1164 O O . TYR A 1 145 ? 14.903 -7.912 16.816 1.00 67.69 145 TYR A O 1
ATOM 1172 N N . GLU A 1 146 ? 12.788 -8.309 16.181 1.00 76.06 146 GLU A N 1
ATOM 1173 C CA . GLU A 1 146 ? 12.264 -8.740 17.479 1.00 76.06 146 GLU A CA 1
ATOM 1174 C C . GLU A 1 146 ? 12.075 -10.258 17.508 1.00 76.06 146 GLU A C 1
ATOM 1176 O O . GLU A 1 146 ? 12.271 -10.932 16.496 1.00 76.06 146 GLU A O 1
ATOM 1181 N N . ASP A 1 147 ? 11.669 -10.778 18.664 1.00 82.12 147 ASP A N 1
ATOM 1182 C CA . ASP A 1 147 ? 11.256 -12.169 18.804 1.00 82.12 147 ASP A CA 1
ATOM 1183 C C . ASP A 1 147 ? 10.224 -12.551 17.727 1.00 82.12 147 ASP A C 1
ATOM 1185 O O . ASP A 1 147 ? 9.243 -11.835 17.483 1.00 82.12 147 ASP A O 1
ATOM 1189 N N . VAL A 1 148 ? 10.493 -13.667 17.047 1.00 79.00 148 VAL A N 1
ATOM 1190 C CA . VAL A 1 148 ? 9.737 -14.103 15.870 1.00 79.00 148 VAL A CA 1
ATOM 1191 C C . VAL A 1 148 ? 8.301 -14.458 16.237 1.00 79.00 148 VAL A C 1
ATOM 1193 O O . VAL A 1 148 ? 7.395 -14.107 15.483 1.00 79.00 148 VAL A O 1
ATOM 1196 N N . GLU A 1 149 ? 8.072 -15.104 17.379 1.00 80.94 149 GLU A N 1
ATOM 1197 C CA . GLU A 1 149 ? 6.738 -15.548 17.789 1.00 80.94 149 GLU A CA 1
ATOM 1198 C C . GLU A 1 149 ? 5.877 -14.356 18.196 1.00 80.94 149 GLU A C 1
ATOM 1200 O O . GLU A 1 149 ? 4.746 -14.202 17.722 1.00 80.94 149 GLU A O 1
ATOM 1205 N N . ILE A 1 150 ? 6.447 -13.452 18.998 1.00 81.69 150 ILE A N 1
ATOM 1206 C CA . ILE A 1 150 ? 5.762 -12.224 19.414 1.00 81.69 150 ILE A CA 1
ATOM 1207 C C . ILE A 1 150 ? 5.407 -11.392 18.183 1.00 81.69 150 ILE A C 1
ATOM 1209 O O . ILE A 1 150 ? 4.261 -10.962 18.025 1.00 81.69 150 ILE A O 1
ATOM 1213 N N . ARG A 1 151 ? 6.362 -11.187 17.266 1.00 82.88 151 ARG A N 1
ATOM 1214 C CA . ARG A 1 151 ? 6.100 -10.388 16.069 1.00 82.88 151 ARG A CA 1
ATOM 1215 C C . ARG A 1 151 ? 5.099 -11.066 15.141 1.00 82.88 151 ARG A C 1
ATOM 1217 O O . ARG A 1 151 ? 4.255 -10.363 14.591 1.00 82.88 151 ARG A O 1
ATOM 1224 N N . ALA A 1 152 ? 5.172 -12.382 14.954 1.00 80.56 152 ALA A N 1
ATOM 1225 C CA . ALA A 1 152 ? 4.218 -13.113 14.124 1.00 80.56 152 ALA A CA 1
ATOM 1226 C C . ALA A 1 152 ? 2.792 -12.971 14.666 1.00 80.56 152 ALA A C 1
ATOM 1228 O O . ALA A 1 152 ? 1.882 -12.673 13.895 1.00 80.56 152 ALA A O 1
ATOM 1229 N N . SER A 1 153 ? 2.615 -13.085 15.986 1.00 82.44 153 SER A N 1
ATOM 1230 C CA . SER A 1 153 ? 1.329 -12.858 16.651 1.00 82.44 153 SER A CA 1
ATOM 1231 C C . SER A 1 153 ? 0.812 -11.433 16.424 1.00 82.44 153 SER A C 1
ATOM 1233 O O . SER A 1 153 ? -0.319 -11.246 15.976 1.00 82.44 153 SER A O 1
ATOM 1235 N N . VAL A 1 154 ? 1.666 -10.418 16.613 1.00 83.62 154 VAL A N 1
ATOM 1236 C CA . VAL A 1 154 ? 1.306 -9.015 16.339 1.00 83.62 154 VAL A CA 1
ATOM 1237 C C . VAL A 1 154 ? 0.925 -8.820 14.872 1.00 83.62 154 VAL A C 1
ATOM 1239 O O . VAL A 1 154 ? -0.087 -8.192 14.581 1.00 83.62 154 VAL A O 1
ATOM 1242 N N . ILE A 1 155 ? 1.706 -9.358 13.933 1.00 84.38 155 ILE A N 1
ATOM 1243 C CA . ILE A 1 155 ? 1.404 -9.268 12.501 1.00 84.38 155 ILE A CA 1
ATOM 1244 C C . ILE A 1 155 ? 0.045 -9.907 12.207 1.00 84.38 155 ILE A C 1
ATOM 1246 O O . ILE A 1 155 ? -0.781 -9.272 11.552 1.00 84.38 155 ILE A O 1
ATOM 1250 N N . ALA A 1 156 ? -0.211 -11.105 12.737 1.00 81.62 156 ALA A N 1
ATOM 1251 C CA . ALA A 1 156 ? -1.471 -11.815 12.557 1.00 81.62 156 ALA A CA 1
ATOM 1252 C C . ALA A 1 156 ? -2.663 -10.989 13.068 1.00 81.62 156 ALA A C 1
ATOM 1254 O O . ALA A 1 156 ? -3.631 -10.798 12.338 1.00 81.62 156 ALA A O 1
ATOM 1255 N N . GLN A 1 157 ? -2.561 -10.414 14.268 1.00 82.44 157 GLN A N 1
ATOM 1256 C CA . GLN A 1 157 ? -3.607 -9.559 14.840 1.00 82.44 157 GLN A CA 1
ATOM 1257 C C . GLN A 1 157 ? -3.917 -8.329 13.979 1.00 82.44 157 GLN A C 1
ATOM 1259 O O . GLN A 1 157 ? -5.055 -7.871 13.941 1.00 82.44 157 GLN A O 1
ATOM 1264 N N . LYS A 1 158 ? -2.925 -7.780 13.268 1.00 86.44 158 LYS A N 1
ATOM 1265 C CA . LYS A 1 158 ? -3.141 -6.600 12.420 1.00 86.44 158 LYS A CA 1
ATOM 1266 C C . LYS A 1 158 ? -3.706 -6.944 11.043 1.00 86.44 158 LYS A C 1
ATOM 1268 O O . LYS A 1 158 ? -4.495 -6.152 10.529 1.00 86.44 158 LYS A O 1
ATOM 1273 N N . ILE A 1 159 ? -3.328 -8.084 10.456 1.00 85.06 159 ILE A N 1
ATOM 1274 C CA . ILE A 1 159 ? -3.758 -8.498 9.101 1.00 85.06 159 ILE A CA 1
ATOM 1275 C C . ILE A 1 159 ? -5.031 -9.353 9.071 1.00 85.06 159 ILE A C 1
ATOM 1277 O O . ILE A 1 159 ? -5.584 -9.591 7.997 1.00 85.06 159 ILE A O 1
ATOM 1281 N N . PHE A 1 160 ? -5.491 -9.837 10.221 1.00 82.62 160 PHE A N 1
ATOM 1282 C CA . PHE A 1 160 ? -6.728 -10.598 10.332 1.00 82.62 160 PHE A CA 1
ATOM 1283 C C . PHE A 1 160 ? -7.711 -9.875 11.250 1.00 82.62 160 PHE A C 1
ATOM 1285 O O . PHE A 1 160 ? -7.319 -9.295 12.261 1.00 82.62 160 PHE A O 1
ATOM 1292 N N . ALA A 1 161 ? -8.993 -9.902 10.902 1.00 82.75 161 ALA A N 1
ATOM 1293 C CA . ALA A 1 161 ? -10.076 -9.471 11.777 1.00 82.75 161 ALA A CA 1
ATOM 1294 C C . ALA A 1 161 ? -10.780 -10.720 12.314 1.00 82.75 161 ALA A C 1
ATOM 1296 O O . ALA A 1 161 ? -11.249 -11.540 11.524 1.00 82.75 161 ALA A O 1
ATOM 1297 N N . SER A 1 162 ? -10.829 -10.902 13.634 1.00 80.62 162 SER A N 1
ATOM 1298 C CA . SER A 1 162 ? -11.653 -11.950 14.250 1.00 80.62 162 SER A CA 1
ATOM 1299 C C . SER A 1 162 ? -13.130 -11.534 14.247 1.00 80.62 162 SER A C 1
ATOM 1301 O O . SER A 1 162 ? -13.406 -10.342 14.152 1.00 80.62 162 SER A O 1
ATOM 1303 N N . PRO A 1 163 ? -14.090 -12.465 14.387 1.00 79.50 163 PRO A N 1
ATOM 1304 C CA . PRO A 1 163 ? -15.512 -12.118 14.498 1.00 79.50 163 PRO A CA 1
ATOM 1305 C C . PRO A 1 163 ? -15.844 -11.129 15.628 1.00 79.50 163 PRO A C 1
ATOM 1307 O O . PRO A 1 163 ? -16.790 -10.357 15.504 1.00 79.50 163 PRO A O 1
ATOM 1310 N N . ASP A 1 164 ? -15.048 -11.125 16.701 1.00 81.50 164 ASP A N 1
ATOM 1311 C CA . ASP A 1 164 ? -15.183 -10.190 17.828 1.00 81.50 164 ASP A CA 1
ATOM 1312 C C . ASP A 1 164 ? -14.592 -8.797 17.540 1.00 81.50 164 ASP A C 1
ATOM 1314 O O . ASP A 1 164 ? -14.720 -7.876 18.349 1.00 81.50 164 ASP A O 1
ATOM 1318 N N . ASP A 1 165 ? -13.907 -8.629 16.407 1.00 80.38 165 ASP A N 1
ATOM 1319 C CA . ASP A 1 165 ? -13.333 -7.356 16.004 1.00 80.38 165 ASP A CA 1
ATOM 1320 C C . ASP A 1 165 ? -14.441 -6.402 15.522 1.00 80.38 165 ASP A C 1
ATOM 1322 O O . ASP A 1 165 ? -15.190 -6.751 14.603 1.00 80.38 165 ASP A O 1
ATOM 1326 N N . PRO A 1 166 ? -14.540 -5.171 16.058 1.00 79.69 166 PRO A N 1
ATOM 1327 C CA . PRO A 1 166 ? -15.541 -4.197 15.616 1.00 79.69 166 PRO A CA 1
ATOM 1328 C C . PRO A 1 166 ? -15.498 -3.908 14.107 1.00 79.69 166 PRO A C 1
ATOM 1330 O O . PRO A 1 166 ? -16.512 -3.553 13.504 1.00 79.69 166 PRO A O 1
ATOM 1333 N N . GLU A 1 167 ? -14.329 -4.076 13.482 1.00 77.25 167 GLU A N 1
ATOM 1334 C CA . GLU A 1 167 ? -14.107 -3.839 12.057 1.00 77.25 167 GLU A CA 1
ATOM 1335 C C . GLU A 1 167 ? -14.407 -5.077 11.188 1.00 77.25 167 GLU A C 1
ATOM 1337 O O . GLU A 1 167 ? -14.392 -4.962 9.962 1.00 77.25 167 GLU A O 1
ATOM 1342 N N . TYR A 1 168 ? -14.722 -6.244 11.773 1.00 80.69 168 TYR A N 1
ATOM 1343 C CA . TYR A 1 168 ? -14.959 -7.504 11.045 1.00 80.69 168 TYR A CA 1
ATOM 1344 C C . TYR A 1 168 ? -16.027 -7.370 9.955 1.00 80.69 168 TYR A C 1
ATOM 1346 O O . TYR A 1 168 ? -15.844 -7.820 8.822 1.00 80.69 168 TYR A O 1
ATOM 1354 N N . SER A 1 169 ? -17.119 -6.671 10.274 1.00 79.62 169 SER A N 1
ATOM 1355 C CA . SER A 1 169 ? -18.232 -6.416 9.349 1.00 79.62 169 SER A CA 1
ATOM 1356 C C . SER A 1 169 ? -17.811 -5.669 8.075 1.00 79.62 169 SER A C 1
ATOM 1358 O O . SER A 1 169 ? -18.432 -5.842 7.027 1.00 79.62 169 SER A O 1
ATOM 1360 N N . LYS A 1 170 ? -16.732 -4.877 8.131 1.00 80.88 170 LYS A N 1
ATOM 1361 C CA . LYS A 1 170 ? -16.217 -4.113 6.986 1.00 80.88 170 LYS A CA 1
ATOM 1362 C C . LYS A 1 170 ? -15.384 -4.972 6.035 1.00 80.88 170 LYS A C 1
ATOM 1364 O O . LYS A 1 170 ? -15.360 -4.696 4.839 1.00 80.88 170 LYS A O 1
ATOM 1369 N N . VAL A 1 171 ? -14.736 -6.015 6.556 1.00 72.62 171 VAL A N 1
ATOM 1370 C CA . VAL A 1 171 ? -13.879 -6.933 5.787 1.00 72.62 171 VAL A CA 1
ATOM 1371 C C . VAL A 1 171 ? -14.720 -7.852 4.892 1.00 72.62 171 VAL A C 1
ATOM 1373 O O . VAL A 1 171 ? -14.322 -8.174 3.776 1.00 72.62 171 VAL A O 1
ATOM 1376 N N . GLY A 1 172 ? -15.912 -8.237 5.361 1.00 58.53 172 GLY A N 1
ATOM 1377 C CA . GLY A 1 172 ? -16.818 -9.170 4.683 1.00 58.53 172 GLY A CA 1
ATOM 1378 C C . GLY A 1 172 ? -17.799 -8.551 3.682 1.00 58.53 172 GLY A C 1
ATOM 1379 O O . GLY A 1 172 ? -18.543 -9.289 3.051 1.00 58.53 172 GLY A O 1
ATOM 1380 N N . ALA A 1 173 ? -17.821 -7.230 3.480 1.00 54.47 173 ALA A N 1
ATOM 1381 C CA . ALA A 1 173 ? -18.850 -6.567 2.662 1.00 54.47 173 ALA A CA 1
ATOM 1382 C C . ALA A 1 173 ? -18.877 -6.974 1.163 1.00 54.47 173 ALA A C 1
ATOM 1384 O O . ALA A 1 173 ? -19.772 -6.552 0.434 1.00 54.47 173 ALA A O 1
ATOM 1385 N N . GLY A 1 174 ? -17.921 -7.791 0.698 1.00 47.12 174 GLY A N 1
ATOM 1386 C CA . GLY A 1 174 ? -17.882 -8.380 -0.648 1.00 47.12 174 GLY A CA 1
ATOM 1387 C C . GLY A 1 174 ? -18.012 -9.910 -0.708 1.00 47.12 174 GLY A C 1
ATOM 1388 O O . GLY A 1 174 ? -17.995 -10.461 -1.806 1.00 47.12 174 GLY A O 1
ATOM 1389 N N . VAL A 1 175 ? -18.137 -10.601 0.431 1.00 45.84 175 VAL A N 1
ATOM 1390 C CA . VAL A 1 175 ? -18.278 -12.065 0.508 1.00 45.84 175 VAL A CA 1
ATOM 1391 C C . VAL A 1 175 ? -19.538 -12.369 1.324 1.00 45.84 175 VAL A C 1
ATOM 1393 O O . VAL A 1 175 ? -19.621 -11.918 2.465 1.00 45.84 175 VAL A O 1
ATOM 1396 N N . PRO A 1 176 ? -20.542 -13.089 0.786 1.00 41.59 176 PRO A N 1
ATOM 1397 C CA . PRO A 1 176 ? -21.761 -13.368 1.535 1.00 41.59 176 PRO A CA 1
ATOM 1398 C C . PRO A 1 176 ? -21.425 -14.054 2.862 1.00 41.59 176 PRO A C 1
ATOM 1400 O O . PRO A 1 176 ? -20.617 -14.982 2.893 1.00 41.59 176 PRO A O 1
ATOM 1403 N N . PHE A 1 177 ? -22.058 -13.597 3.945 1.00 43.62 177 PHE A N 1
ATOM 1404 C CA . PHE A 1 177 ? -21.822 -14.057 5.320 1.00 43.62 177 PHE A CA 1
ATOM 1405 C C . PHE A 1 177 ? -21.893 -15.592 5.466 1.00 43.62 177 PHE A C 1
ATOM 1407 O O . PHE A 1 177 ? -21.200 -16.167 6.296 1.00 43.62 177 PHE A O 1
ATOM 1414 N N . GLU A 1 178 ? -22.660 -16.265 4.603 1.00 42.34 178 GLU A N 1
ATOM 1415 C CA . GLU A 1 178 ? -22.817 -17.727 4.544 1.00 42.34 178 GLU A CA 1
ATOM 1416 C C . GLU A 1 178 ? -21.559 -18.499 4.092 1.00 42.34 178 GLU A C 1
ATOM 1418 O O . GLU A 1 178 ? -21.481 -19.706 4.307 1.00 42.34 178 GLU A O 1
ATOM 1423 N N . PHE A 1 179 ? -20.562 -17.832 3.498 1.00 45.25 179 PHE A N 1
ATOM 1424 C CA . PHE A 1 179 ? -19.303 -18.456 3.059 1.00 45.25 179 PHE A CA 1
ATOM 1425 C C . PHE A 1 179 ? -18.133 -18.242 4.027 1.00 45.25 179 PHE A C 1
ATOM 1427 O O . PHE A 1 179 ? -17.044 -18.772 3.793 1.00 45.25 179 PHE A O 1
ATOM 1434 N N . LEU A 1 180 ? -18.329 -17.490 5.114 1.00 46.25 180 LEU A N 1
ATOM 1435 C CA . LEU A 1 180 ? -17.332 -17.356 6.172 1.00 46.25 180 LEU A CA 1
ATOM 1436 C C . LEU A 1 180 ? -17.585 -18.454 7.214 1.00 46.25 180 LEU A C 1
ATOM 1438 O O . LEU A 1 180 ? -18.644 -18.457 7.843 1.00 46.25 180 LEU A O 1
ATOM 1442 N N . PRO A 1 181 ? -16.656 -19.406 7.423 1.00 43.00 181 PRO A N 1
ATOM 1443 C CA . PRO A 1 181 ? -16.871 -20.437 8.424 1.00 43.00 181 PRO A CA 1
ATOM 1444 C C . PRO A 1 181 ? -16.984 -19.778 9.802 1.00 43.00 181 PRO A C 1
ATOM 1446 O O . PRO A 1 181 ? -16.119 -18.985 10.185 1.00 43.00 181 PRO A O 1
ATOM 1449 N N . CYS A 1 182 ? -18.045 -20.108 10.539 1.00 43.62 182 CYS A N 1
ATOM 1450 C CA . CYS A 1 182 ? -18.276 -19.658 11.908 1.00 43.62 182 CYS A CA 1
ATOM 1451 C C . CYS A 1 182 ? -17.040 -20.034 12.751 1.00 43.62 182 CYS A C 1
ATOM 1453 O O . CYS A 1 182 ? -16.778 -21.222 12.920 1.00 43.62 182 CYS A O 1
ATOM 1455 N N . ASN A 1 183 ? -16.265 -19.037 13.206 1.00 49.84 183 ASN A N 1
ATOM 1456 C CA . ASN A 1 183 ? -14.927 -19.106 13.849 1.00 49.84 183 ASN A CA 1
ATOM 1457 C C . ASN A 1 183 ? -13.696 -18.793 12.970 1.00 49.84 183 ASN A C 1
ATOM 1459 O O . ASN A 1 183 ? -12.567 -18.971 13.426 1.00 49.84 183 ASN A O 1
ATOM 1463 N N . SER A 1 184 ? -13.866 -18.278 11.752 1.00 61.06 184 SER A N 1
ATOM 1464 C CA . SER A 1 184 ? -12.733 -17.903 10.888 1.00 61.06 184 SER A CA 1
ATOM 1465 C C . SER A 1 184 ? -12.455 -16.408 10.943 1.00 61.06 184 SER A C 1
ATOM 1467 O O . SER A 1 184 ? -13.331 -15.593 10.640 1.00 61.06 184 SER A O 1
ATOM 1469 N N . SER A 1 185 ? -11.217 -16.036 11.268 1.00 62.22 185 SER A N 1
ATOM 1470 C CA . SER A 1 185 ? -10.759 -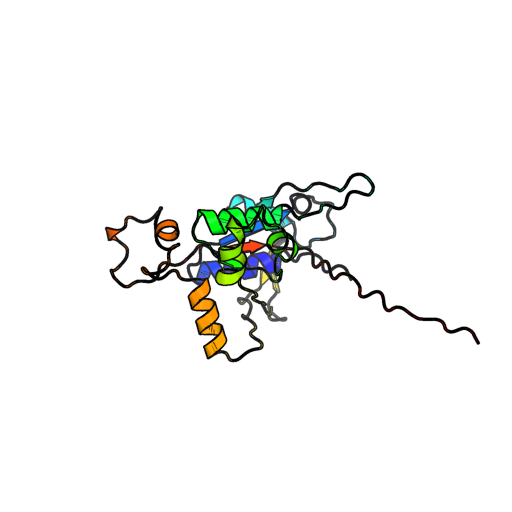14.663 11.071 1.00 62.22 185 SER A CA 1
ATOM 1471 C C . SER A 1 185 ? -10.769 -14.314 9.579 1.00 62.22 185 SER A C 1
ATOM 1473 O O . SER A 1 185 ? -10.281 -15.085 8.751 1.00 62.22 185 SER A O 1
ATOM 1475 N N . ALA A 1 186 ? -11.307 -13.148 9.233 1.00 67.00 186 ALA A N 1
ATOM 1476 C CA . ALA A 1 186 ? -11.320 -12.641 7.871 1.00 67.00 186 ALA A CA 1
ATOM 1477 C C . ALA A 1 186 ? -9.979 -11.964 7.555 1.00 67.00 186 ALA A C 1
ATOM 1479 O O . ALA A 1 186 ? -9.418 -11.240 8.383 1.00 67.00 186 ALA A O 1
ATOM 1480 N N . ARG A 1 187 ? -9.449 -12.201 6.352 1.00 72.75 187 ARG A N 1
ATOM 1481 C CA . ARG A 1 187 ? -8.220 -11.554 5.877 1.00 72.75 187 ARG A CA 1
ATOM 1482 C C . ARG A 1 187 ? -8.535 -10.127 5.445 1.00 72.75 187 ARG A C 1
ATOM 1484 O O . ARG A 1 187 ? -9.426 -9.916 4.629 1.00 72.75 187 ARG A O 1
ATOM 1491 N N . VAL A 1 188 ? -7.784 -9.163 5.966 1.00 74.88 188 VAL A N 1
ATOM 1492 C CA . VAL A 1 188 ? -7.970 -7.752 5.616 1.00 74.88 188 VAL A CA 1
ATOM 1493 C C . VAL A 1 188 ? -7.190 -7.386 4.354 1.00 74.88 188 VAL A C 1
ATOM 1495 O O . VAL A 1 188 ? -6.135 -7.958 4.069 1.00 74.88 188 VAL A O 1
ATOM 1498 N N . ARG A 1 189 ? -7.680 -6.389 3.613 1.00 84.06 189 ARG A N 1
ATOM 1499 C CA . ARG A 1 189 ? -6.946 -5.803 2.485 1.00 84.06 189 ARG A CA 1
ATOM 1500 C C . ARG A 1 189 ? -5.762 -4.972 2.985 1.00 84.06 189 ARG A C 1
ATOM 1502 O O . ARG A 1 189 ? -5.915 -4.159 3.898 1.00 84.06 189 ARG A O 1
ATOM 1509 N N . CYS A 1 190 ? -4.603 -5.154 2.361 1.00 82.00 190 CYS A N 1
ATOM 1510 C CA . CYS A 1 190 ? -3.372 -4.432 2.663 1.00 82.00 190 CYS A CA 1
ATOM 1511 C C . CYS A 1 190 ? -3.254 -3.177 1.792 1.00 82.00 190 CYS A C 1
ATOM 1513 O O . CYS A 1 190 ? -3.300 -3.247 0.564 1.00 82.00 190 CYS A O 1
ATOM 1515 N N . TYR A 1 191 ? -3.021 -2.027 2.413 1.00 84.62 191 TYR A N 1
AT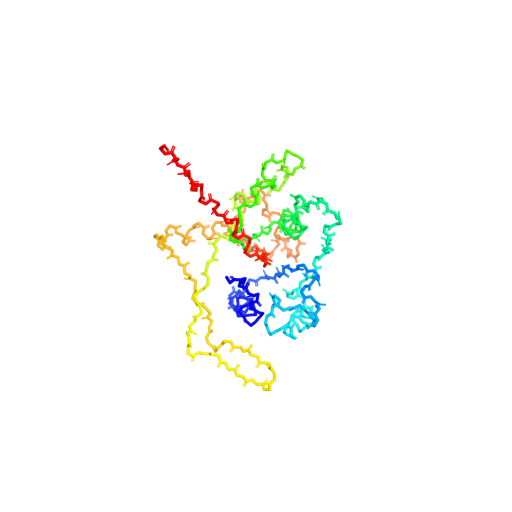OM 1516 C CA . TYR A 1 191 ? -2.759 -0.779 1.711 1.00 84.62 191 TYR A CA 1
ATOM 1517 C C . TYR A 1 191 ? -1.330 -0.314 1.984 1.00 84.62 191 TYR A C 1
ATOM 1519 O O . TYR A 1 191 ? -0.939 -0.093 3.130 1.00 84.62 191 TYR A O 1
ATOM 1527 N N . CYS A 1 192 ? -0.522 -0.193 0.936 1.00 84.06 192 CYS A N 1
ATOM 1528 C CA . CYS A 1 192 ? 0.885 0.182 1.061 1.00 84.06 192 CYS A CA 1
ATOM 1529 C C . CYS A 1 192 ? 1.076 1.665 0.744 1.00 84.06 192 CYS A C 1
ATOM 1531 O O . CYS A 1 192 ? 0.593 2.133 -0.285 1.00 84.06 192 CYS A O 1
ATOM 1533 N N . VAL A 1 193 ? 1.847 2.380 1.567 1.00 77.19 193 VAL A N 1
ATOM 1534 C CA . VAL A 1 193 ? 2.321 3.732 1.226 1.00 77.19 193 VAL A CA 1
ATOM 1535 C C . VAL A 1 193 ? 3.792 3.682 0.873 1.00 77.19 193 VAL A C 1
ATOM 1537 O O . VAL A 1 193 ? 4.617 3.195 1.651 1.00 77.19 193 VAL A O 1
ATOM 1540 N N . VAL A 1 194 ? 4.140 4.227 -0.289 1.00 67.50 194 VAL A N 1
ATOM 1541 C CA . VAL A 1 194 ? 5.537 4.411 -0.680 1.00 67.50 194 VAL A CA 1
ATOM 1542 C C . VAL A 1 194 ? 5.947 5.849 -0.381 1.00 67.50 194 VAL A C 1
ATOM 1544 O O . VAL A 1 194 ? 5.989 6.698 -1.267 1.00 67.50 194 VAL A O 1
ATOM 1547 N N . ASN A 1 195 ? 6.266 6.126 0.886 1.00 57.78 195 ASN A N 1
ATOM 1548 C CA . ASN A 1 195 ? 6.744 7.450 1.275 1.00 57.78 195 ASN A CA 1
ATOM 1549 C C . ASN A 1 195 ? 8.181 7.677 0.792 1.00 57.78 195 ASN A C 1
ATOM 1551 O O . ASN A 1 195 ? 9.071 6.833 0.955 1.00 57.78 195 ASN A O 1
ATOM 1555 N N . HIS A 1 196 ? 8.447 8.880 0.274 1.00 50.59 196 HIS A N 1
ATOM 1556 C CA . HIS A 1 196 ? 9.808 9.396 0.255 1.00 50.59 196 HIS A CA 1
ATOM 1557 C C . HIS A 1 196 ? 10.309 9.411 1.696 1.00 50.59 196 HIS A C 1
ATOM 1559 O O . HIS A 1 196 ? 9.726 10.075 2.552 1.00 50.59 196 HIS A O 1
ATOM 1565 N N . GLY A 1 197 ? 11.408 8.708 1.968 1.00 38.53 197 GLY A N 1
ATOM 1566 C CA . GLY A 1 197 ? 12.088 8.791 3.251 1.00 38.53 197 GLY A CA 1
ATOM 1567 C C . GLY A 1 197 ? 12.547 10.224 3.519 1.00 38.53 197 GLY A C 1
ATOM 1568 O O . GLY A 1 197 ? 13.693 10.575 3.246 1.00 38.53 197 GLY A O 1
ATOM 1569 N N . THR A 1 198 ? 11.683 11.056 4.093 1.00 33.19 198 THR A N 1
ATOM 1570 C CA . THR A 1 198 ? 12.055 12.342 4.669 1.00 33.19 198 THR A CA 1
ATOM 1571 C C . THR A 1 198 ? 12.737 12.053 5.999 1.00 33.19 198 THR A C 1
ATOM 1573 O O . THR A 1 198 ? 12.206 12.267 7.086 1.00 33.19 198 THR A O 1
ATOM 1576 N N . ARG A 1 199 ? 13.989 11.579 5.937 1.00 33.91 199 ARG A N 1
ATOM 1577 C CA . ARG A 1 199 ? 14.899 11.775 7.066 1.00 33.91 199 ARG A CA 1
ATOM 1578 C C . ARG A 1 199 ? 15.039 13.286 7.240 1.00 33.91 199 ARG A C 1
ATOM 1580 O O . ARG A 1 199 ? 15.839 13.917 6.554 1.00 33.91 199 ARG A O 1
ATOM 1587 N N . ARG A 1 200 ? 14.266 13.864 8.166 1.00 33.12 200 ARG A N 1
ATOM 1588 C CA . ARG A 1 200 ? 14.603 15.145 8.793 1.00 33.12 200 ARG A CA 1
ATOM 1589 C C . ARG A 1 200 ? 16.050 15.016 9.260 1.00 33.12 200 ARG A C 1
ATOM 1591 O O . ARG A 1 200 ? 16.343 14.224 10.155 1.00 33.12 200 ARG A O 1
ATOM 1598 N N . GLY A 1 201 ? 16.960 15.735 8.609 1.00 28.25 201 GLY A N 1
ATOM 1599 C CA . GLY A 1 201 ? 18.332 15.842 9.076 1.00 28.25 201 GLY A CA 1
ATOM 1600 C C . GLY A 1 201 ? 18.307 16.330 10.520 1.00 28.25 201 GLY A C 1
ATOM 1601 O O . GLY A 1 201 ? 17.735 17.381 10.808 1.00 28.25 201 GLY A O 1
ATOM 1602 N N . ARG A 1 202 ? 18.911 15.562 11.432 1.00 29.28 202 ARG A N 1
ATOM 1603 C CA . ARG A 1 202 ? 19.400 16.119 12.693 1.00 29.28 202 ARG A CA 1
ATOM 1604 C C . ARG A 1 202 ? 20.321 17.274 12.302 1.00 29.28 202 ARG A C 1
ATOM 1606 O O . ARG A 1 202 ? 21.398 17.035 11.763 1.00 29.28 202 ARG A O 1
ATOM 1613 N N . ARG A 1 203 ? 19.895 18.519 12.530 1.00 31.14 203 ARG A N 1
ATOM 1614 C CA . ARG A 1 203 ? 20.845 19.623 12.664 1.00 31.14 203 ARG A CA 1
ATOM 1615 C C . ARG A 1 203 ? 21.646 19.302 13.921 1.00 31.14 203 ARG A C 1
ATOM 1617 O O . ARG A 1 203 ? 21.124 19.436 15.023 1.00 31.14 203 ARG A O 1
ATOM 1624 N N . ASN A 1 204 ? 22.868 18.812 13.750 1.00 30.88 204 ASN A N 1
ATOM 1625 C CA . ASN A 1 204 ? 23.851 18.873 14.818 1.00 30.88 204 ASN A CA 1
ATOM 1626 C C . ASN A 1 204 ? 24.090 20.362 15.072 1.00 30.88 204 ASN A C 1
ATOM 1628 O O . ASN A 1 204 ? 24.614 21.060 14.207 1.00 30.88 204 ASN A O 1
ATOM 1632 N N . GLY A 1 205 ? 23.625 20.858 16.217 1.00 31.20 205 GLY A N 1
ATOM 1633 C CA . GLY A 1 205 ? 24.027 22.160 16.718 1.00 31.20 205 GLY A CA 1
ATOM 1634 C C . GLY A 1 205 ? 25.495 22.076 17.107 1.00 31.20 205 GLY A C 1
ATOM 1635 O O . GLY A 1 205 ? 25.821 21.605 18.190 1.00 31.20 205 GLY A O 1
ATOM 1636 N N . SER A 1 206 ? 26.380 22.491 16.208 1.00 32.53 206 SER A N 1
ATOM 1637 C CA . SER A 1 206 ? 27.728 22.901 16.575 1.00 32.53 206 SER A CA 1
ATOM 1638 C C . SER A 1 206 ? 27.600 24.221 17.331 1.00 32.53 206 SER A C 1
ATOM 1640 O O . SER A 1 206 ? 27.500 25.285 16.721 1.00 32.53 206 SER A O 1
ATOM 1642 N N . ALA A 1 207 ? 27.540 24.144 18.658 1.00 34.22 207 ALA A N 1
ATOM 1643 C CA . ALA A 1 207 ? 27.828 25.287 19.506 1.00 34.22 207 ALA A CA 1
ATOM 1644 C C . ALA A 1 207 ? 29.328 25.578 19.372 1.00 34.22 207 ALA A C 1
ATOM 1646 O O . ALA A 1 207 ? 30.165 24.903 19.963 1.00 34.22 207 ALA A O 1
ATOM 1647 N N . SER A 1 208 ? 29.664 26.546 18.526 1.00 33.94 208 SER A N 1
ATOM 1648 C CA . SER A 1 208 ? 30.944 27.238 18.566 1.00 33.94 208 SER A CA 1
ATOM 1649 C C . SER A 1 208 ? 30.948 28.124 19.810 1.00 33.94 208 SER A C 1
ATOM 1651 O O . SER A 1 208 ? 30.380 29.215 19.803 1.00 33.94 208 SER A O 1
ATOM 1653 N N . SER A 1 209 ? 31.538 27.628 20.893 1.00 34.88 209 SER A N 1
ATOM 1654 C CA . SER A 1 209 ? 31.996 28.456 22.003 1.00 34.88 209 SER A CA 1
ATOM 1655 C C . SER A 1 209 ? 33.317 29.096 21.588 1.00 34.88 209 SER A C 1
ATOM 1657 O O . SER A 1 209 ? 34.358 28.437 21.586 1.00 34.88 209 SER A O 1
ATOM 1659 N N . THR A 1 210 ? 33.258 30.357 21.182 1.00 41.62 210 THR A N 1
ATOM 1660 C CA . THR A 1 210 ? 34.437 31.213 21.070 1.00 41.62 210 THR A CA 1
ATOM 1661 C C . THR A 1 210 ? 34.819 31.648 22.482 1.00 41.62 210 THR A C 1
ATOM 1663 O O . THR A 1 210 ? 33.985 32.190 23.208 1.00 41.62 210 THR A O 1
ATOM 1666 N N . THR A 1 211 ? 36.050 31.323 22.865 1.00 41.09 211 THR A N 1
ATOM 1667 C CA . THR A 1 211 ? 36.816 31.940 23.958 1.00 41.09 211 THR A CA 1
ATOM 1668 C C . THR A 1 211 ? 37.066 33.416 23.704 1.00 41.09 211 THR A C 1
ATOM 1670 O O . THR A 1 211 ? 37.285 33.750 22.516 1.00 41.09 211 THR A O 1
#

pLDDT: mean 77.07, std 18.35, range [28.25, 94.62]

Foldseek 3Di:
DQQAAELQLVVLVLVVQVVVVAAAAEEDACLLVDPPDPSHDLSVVQVVCVVVRRYDHDYDDDDDDPDDPLDGVLLVVLLVVCLQQVAAEEDLDLPVSLVVDPVNVSSVCRSPQQYDDWDWAQDPPAWDDDPSDIHGRDRTDTDDPDDPVVVVVSNCRNQWAWPPRPSQVSNCPPPPPVPAPPGDTRGHHYYYYDDRPPPPDPPPPPPPPDD

Sequence (211 aa):
MSRAVNCAGLMAVIRWLLVRDFDVVAFLPVVYNNSHNFNAVHVHLLTKLEELGLVTFTPARTGRGERKAFINYDDLYVTTLAARHGGCVLSGDKFKDILAQSTYSEFHPVIINRTLDVKFRFLPHEVVHHGVDVFYRALPELFIYEDVEIRASVIAQKIFASPDDPEYSKVGAGVPFEFLPCNSSARVRCYCVVNHGTRRGRRNGSASSTT

Organism: Heligmosomoides polygyrus (NCBI:txid6339)

Secondary structure (DSSP, 8-state):
----EEHHHHHHHHHHHHTTT--EEEEEEGGGS-TT-TTEESTHHHHHHHHTTSEEEEP-----TT---SS-HHHHHHHHHHHHHT-EEE-S---HHHHT-GGGGGGHHIIIIIEE--EEE--TT-EEEETTEEEESSPPEEE-SS-HHHHHHHHHHHHEE-TTSTTHHHHTTTS-GGGS-TTPPEEPPEEEE------------------

InterPro domains:
  IPR021869 Ribonuclease Zc3h12a-like, NYN domain [PF11977] (4-121)
  IPR051101 ZC3H12/N4BP1 Ribonuclease and Regulator [PTHR12876] (6-120)

Radius of gyration: 19.39 Å; chains: 1; bounding box: 60×52×46 Å